Protein AF-X0XR17-F1 (afdb_monomer)

pLDDT: mean 84.31, std 9.81, range [49.19, 96.44]

Organism: NCBI:txid412755

Secondary structure (DSSP, 8-state):
-HHHHHHHHHHHHHHHHHHHHHHHHHHHHHHHHHHHHHHHHHHHHHHHHHHHHHHHHHHHHHHHHHHHHHHHHHHHHHHHHHHHHHHHHHHHHHHHHHHHHTPPSS-HHHHHHHHHHHHHHHHHS---HHHHHHHHHHHHHHHHHHHHHHHHHHHHHHHHHHHHHHHHHHHHHHHHHH-

Mean predicted aligned error: 13.2 Å

Nearest PDB structures (foldseek):
  5wkq-assembly1_A  TM=6.849E-01  e=4.025E-01  Shigella flexneri
  5nnv-assembly4_D  TM=6.882E-01  e=2.075E+00  Bacillus subtilis subsp. subtilis str. 168
  5xg2-assembly1_A  TM=6.594E-01  e=2.490E+00  Pyrococcus yayanosii CH1
  5nnv-assembly2_B  TM=4.937E-01  e=3.809E+00  Bacillus subtilis subsp. subtilis str. 168

Foldseek 3Di:
DVVVVVVVVVVVVVVVVVVVVVVVVVVVVVVVVVVVVVVVVVVVVVVVVVVVVVVVVVVVVVVVVVVVVVLVVVVVVLVVVLVVLVVVLVVLVVVLVVLVVVADDDDLVVLVVLLVVLVVCLVPDDDPPVVNVVSVVVNVVSVVNNVSVVVSVVSVVVSVVSVVVSVVSVVVVVVSVVD

Sequence (179 aa):
MNKIADSTKNKIEALNQELTPTKEERNKRNLEAKKWAEKRNTLNEKVRNLRKDTDTIKEKRDTINKQVQELKNLRDQVNTKGKEKRTKISELQEKIRVLNEKRPDGNLRQVAREIEDIDWKIQTNSLPVKEEDDLVNQIRQLETQLVVQKRIKKVKNKLFEMRTEQRGFGTEAQTIHKK

Solvent-accessible surface area (backbone atoms only — not comparable to full-atom values): 9775 Å² total; per-residue (Å²): 122,65,71,62,56,52,53,53,50,52,52,52,50,52,51,50,62,60,46,47,59,57,51,51,51,51,50,52,52,50,53,52,51,51,55,52,49,52,53,49,50,55,51,52,50,52,52,52,51,53,49,52,54,50,51,55,50,48,52,53,49,52,53,49,52,49,53,52,50,53,53,48,52,52,50,51,54,51,49,50,54,50,47,55,52,49,51,54,50,50,54,50,50,49,53,48,49,61,51,54,76,70,50,68,89,76,52,75,73,51,53,54,46,53,44,52,54,51,51,48,48,60,75,74,43,96,67,58,72,69,59,50,52,53,52,52,52,50,41,54,52,49,49,55,46,48,53,55,53,51,50,51,50,53,54,51,50,55,50,48,55,53,49,54,52,51,51,51,52,53,54,52,54,54,52,63,73,72,105

Structure (mmCIF, N/CA/C/O backbone):
data_AF-X0XR17-F1
#
_entry.id   AF-X0XR17-F1
#
loop_
_atom_site.group_PDB
_atom_site.id
_atom_site.type_symbol
_atom_site.label_atom_id
_atom_site.label_alt_id
_atom_site.label_comp_id
_atom_site.label_asym_id
_atom_site.label_entity_id
_atom_site.label_seq_id
_atom_site.pdbx_PDB_ins_code
_atom_site.Cartn_x
_atom_site.Cartn_y
_atom_site.Cartn_z
_atom_site.occupancy
_atom_site.B_iso_or_equiv
_atom_site.auth_seq_id
_atom_site.auth_comp_id
_atom_site.auth_asym_id
_atom_site.auth_atom_id
_atom_site.pdbx_PDB_model_num
ATOM 1 N N . MET A 1 1 ? 55.060 -9.248 -94.950 1.00 49.19 1 MET A N 1
ATOM 2 C CA . MET A 1 1 ? 54.342 -9.745 -93.754 1.00 49.19 1 MET A CA 1
ATOM 3 C C . MET A 1 1 ? 54.573 -8.898 -92.490 1.00 49.19 1 MET A C 1
ATOM 5 O O . MET A 1 1 ? 53.681 -8.887 -91.657 1.00 49.19 1 MET A O 1
ATOM 9 N N . ASN A 1 2 ? 55.652 -8.103 -92.369 1.00 54.66 2 ASN A N 1
ATOM 10 C CA . ASN A 1 2 ? 55.909 -7.272 -91.169 1.00 54.66 2 ASN A CA 1
ATOM 11 C C . ASN A 1 2 ? 54.947 -6.080 -90.945 1.00 54.66 2 ASN A C 1
ATOM 13 O O . ASN A 1 2 ? 54.534 -5.850 -89.818 1.00 54.66 2 ASN A O 1
ATOM 17 N N . LYS A 1 3 ? 54.487 -5.377 -91.993 1.00 55.91 3 LYS A N 1
ATOM 18 C CA . LYS A 1 3 ? 53.614 -4.186 -91.836 1.00 55.91 3 LYS A CA 1
ATOM 19 C C . LYS A 1 3 ? 52.250 -4.454 -91.174 1.00 55.91 3 LYS A C 1
ATOM 21 O O . LYS A 1 3 ? 51.711 -3.573 -90.513 1.00 55.91 3 LYS A O 1
ATOM 26 N N . ILE A 1 4 ? 51.679 -5.645 -91.368 1.00 58.31 4 ILE A N 1
ATOM 27 C CA . ILE A 1 4 ? 50.372 -6.011 -90.791 1.00 58.31 4 ILE A CA 1
ATOM 28 C C . ILE A 1 4 ? 50.535 -6.351 -89.304 1.00 58.31 4 ILE A C 1
ATOM 30 O O . ILE A 1 4 ? 49.729 -5.910 -88.490 1.00 58.31 4 ILE A O 1
ATOM 34 N N . ALA A 1 5 ? 51.619 -7.051 -88.950 1.00 59.84 5 ALA A N 1
ATOM 35 C CA . ALA A 1 5 ? 51.971 -7.346 -87.564 1.00 59.84 5 ALA A CA 1
ATOM 36 C C . ALA A 1 5 ? 52.241 -6.059 -86.763 1.00 59.84 5 ALA A C 1
ATOM 38 O O . ALA A 1 5 ? 51.711 -5.910 -85.661 1.00 59.84 5 ALA A O 1
ATOM 39 N N . ASP A 1 6 ? 52.959 -5.093 -87.348 1.00 60.94 6 ASP A N 1
ATOM 40 C CA . ASP A 1 6 ? 53.226 -3.787 -86.729 1.00 60.94 6 ASP A CA 1
ATOM 41 C C . ASP A 1 6 ? 51.941 -2.957 -86.543 1.00 60.94 6 ASP A C 1
ATOM 43 O O . ASP A 1 6 ? 51.725 -2.366 -85.487 1.00 60.94 6 ASP A O 1
ATOM 47 N N . SER A 1 7 ? 51.019 -2.980 -87.515 1.00 68.56 7 SER A N 1
ATOM 48 C CA . SER A 1 7 ? 49.711 -2.311 -87.410 1.00 68.56 7 SER A CA 1
ATOM 49 C C . SER A 1 7 ? 48.841 -2.875 -86.279 1.00 68.56 7 SER A C 1
ATOM 51 O O . SER A 1 7 ? 48.232 -2.111 -85.524 1.00 68.56 7 SER A O 1
ATOM 53 N N . THR A 1 8 ? 48.805 -4.201 -86.114 1.00 71.44 8 THR A N 1
ATOM 54 C CA . THR A 1 8 ? 48.084 -4.838 -85.001 1.00 71.44 8 THR A CA 1
ATOM 55 C C . THR A 1 8 ? 48.733 -4.557 -83.648 1.00 71.44 8 THR A C 1
ATOM 57 O O . THR A 1 8 ? 48.019 -4.336 -82.671 1.00 71.44 8 THR A O 1
ATOM 60 N N . LYS A 1 9 ? 50.070 -4.495 -83.587 1.00 74.00 9 LYS A N 1
ATOM 61 C CA . LYS A 1 9 ? 50.822 -4.181 -82.364 1.00 74.00 9 LYS A CA 1
ATOM 62 C C . LYS A 1 9 ? 50.538 -2.758 -81.883 1.00 74.00 9 LYS A C 1
ATOM 64 O O . LYS A 1 9 ? 50.205 -2.568 -80.718 1.00 74.00 9 LYS A O 1
ATOM 69 N N . ASN A 1 10 ? 50.535 -1.797 -82.805 1.00 75.88 10 ASN A N 1
ATOM 70 C CA . ASN A 1 10 ? 50.227 -0.396 -82.511 1.00 75.88 10 ASN A CA 1
ATOM 71 C C . ASN A 1 10 ? 48.778 -0.212 -82.031 1.00 75.88 10 ASN A C 1
ATOM 73 O O . ASN A 1 10 ? 48.509 0.601 -81.150 1.00 75.88 10 ASN A O 1
ATOM 77 N N . LYS A 1 11 ? 47.830 -0.996 -82.564 1.00 77.19 11 LYS A N 1
ATOM 78 C CA . LYS A 1 11 ? 46.429 -0.969 -82.115 1.00 77.19 11 LYS A CA 1
ATOM 79 C C . LYS A 1 11 ? 46.255 -1.566 -80.715 1.00 77.19 11 LYS A C 1
ATOM 81 O O . LYS A 1 11 ? 45.449 -1.066 -79.938 1.00 77.19 11 LYS A O 1
ATOM 86 N N . ILE A 1 12 ? 47.025 -2.601 -80.378 1.00 76.69 12 ILE A N 1
ATOM 87 C CA . ILE A 1 12 ? 47.072 -3.181 -79.027 1.00 76.69 12 ILE A CA 1
ATOM 88 C C . ILE A 1 12 ? 47.699 -2.193 -78.036 1.00 76.69 12 ILE A C 1
ATOM 90 O O . ILE A 1 12 ? 47.199 -2.057 -76.923 1.00 76.69 12 ILE A O 1
ATOM 94 N N . GLU A 1 13 ? 48.758 -1.480 -78.421 1.00 78.31 13 GLU A N 1
ATOM 95 C CA . GLU A 1 13 ? 49.353 -0.430 -77.585 1.00 78.31 13 GLU A CA 1
ATOM 96 C C . GLU A 1 13 ? 48.393 0.736 -77.348 1.00 78.31 13 GLU A C 1
ATOM 98 O O . GLU A 1 13 ? 48.218 1.129 -76.198 1.00 78.31 13 GLU A O 1
ATOM 103 N N . ALA A 1 14 ? 47.704 1.224 -78.384 1.00 77.56 14 ALA A N 1
ATOM 104 C CA . ALA A 1 14 ? 46.694 2.275 -78.243 1.00 77.56 14 ALA A CA 1
ATOM 105 C C . ALA A 1 14 ? 45.535 1.844 -77.325 1.00 77.56 14 ALA A C 1
ATOM 107 O O . ALA A 1 14 ? 45.175 2.563 -76.397 1.00 77.56 14 ALA A O 1
ATOM 108 N N . LEU A 1 15 ? 45.011 0.625 -77.502 1.00 79.44 15 LEU A N 1
ATOM 109 C CA . LEU A 1 15 ? 43.975 0.078 -76.618 1.00 79.44 15 LEU A CA 1
ATOM 110 C C . LEU A 1 15 ? 44.476 -0.106 -75.181 1.00 79.44 15 LEU A C 1
ATOM 112 O O . LEU A 1 15 ? 43.722 0.118 -74.240 1.00 79.44 15 LEU A O 1
ATOM 116 N N . ASN A 1 16 ? 45.741 -0.484 -74.980 1.00 76.19 16 ASN A N 1
ATOM 117 C CA . ASN A 1 16 ? 46.330 -0.570 -73.644 1.00 76.19 16 ASN A CA 1
ATOM 118 C C . ASN A 1 16 ? 46.514 0.812 -73.000 1.00 76.19 16 ASN A C 1
ATOM 120 O O . ASN A 1 16 ? 46.318 0.925 -71.790 1.00 76.19 16 ASN A O 1
ATOM 124 N N . GLN A 1 17 ? 46.842 1.843 -73.784 1.00 77.69 17 GLN A N 1
ATOM 125 C CA . GLN A 1 17 ? 46.911 3.236 -73.329 1.00 77.69 17 GLN A CA 1
ATOM 126 C C . GLN A 1 17 ? 45.532 3.797 -72.961 1.00 77.69 17 GLN A C 1
ATOM 128 O O . GLN A 1 17 ? 45.428 4.574 -72.019 1.00 77.69 17 GLN A O 1
ATOM 133 N N . GLU A 1 18 ? 44.464 3.377 -73.641 1.00 79.94 18 GLU A N 1
ATOM 134 C CA . GLU A 1 18 ? 43.086 3.709 -73.250 1.00 79.94 18 GLU A CA 1
ATOM 135 C C . GLU A 1 18 ? 42.613 2.896 -72.030 1.00 79.94 18 GLU A C 1
ATOM 137 O O . GLU A 1 18 ? 41.815 3.369 -71.222 1.00 79.94 18 GLU A O 1
ATOM 142 N N . LEU A 1 19 ? 43.135 1.682 -71.836 1.00 81.94 19 LEU A N 1
ATOM 143 C CA . LEU A 1 19 ? 42.760 0.793 -70.731 1.00 81.94 19 LEU A CA 1
ATOM 144 C C . LEU A 1 19 ? 43.371 1.210 -69.379 1.00 81.94 19 LEU A C 1
ATOM 146 O O . LEU A 1 19 ? 42.806 0.893 -68.327 1.00 81.94 19 LEU A O 1
ATOM 150 N N . THR A 1 20 ? 44.534 1.869 -69.371 1.00 81.88 20 THR A N 1
ATOM 151 C CA . THR A 1 20 ? 45.203 2.335 -68.143 1.00 81.88 20 THR A CA 1
ATOM 152 C C . THR A 1 20 ? 44.378 3.355 -67.346 1.00 81.88 20 THR A C 1
ATOM 154 O O . THR A 1 20 ? 44.145 3.072 -66.166 1.00 81.88 20 THR A O 1
ATOM 157 N N . PRO A 1 21 ? 43.835 4.455 -67.914 1.00 85.94 21 PRO A N 1
ATOM 158 C CA . PRO A 1 21 ? 43.020 5.401 -67.151 1.00 85.94 21 PRO A CA 1
ATOM 159 C C . PRO A 1 21 ? 41.737 4.748 -66.625 1.00 85.94 21 PRO A C 1
ATOM 161 O O . PRO A 1 21 ? 41.378 4.943 -65.465 1.00 85.94 21 PRO A O 1
ATOM 164 N N . THR A 1 22 ? 41.090 3.875 -67.405 1.00 84.94 22 THR A N 1
ATOM 165 C CA . THR A 1 22 ? 39.898 3.140 -66.948 1.00 84.94 22 THR A CA 1
ATOM 166 C C . THR A 1 22 ? 40.215 2.186 -65.790 1.00 84.94 22 THR A C 1
ATOM 168 O O . THR A 1 22 ? 39.415 2.022 -64.863 1.00 84.94 22 THR A O 1
ATOM 171 N N . LYS A 1 23 ? 41.391 1.541 -65.795 1.00 85.75 23 LYS A N 1
ATOM 172 C CA . LYS A 1 23 ? 41.866 0.720 -64.666 1.00 85.75 23 LYS A CA 1
ATOM 173 C C . LYS A 1 23 ? 42.132 1.572 -63.424 1.00 85.75 23 LYS A C 1
ATOM 175 O O . LYS A 1 23 ? 41.771 1.154 -62.323 1.00 85.75 23 LYS A O 1
ATOM 180 N N . GLU A 1 24 ? 42.724 2.749 -63.582 1.00 88.19 24 GLU A N 1
ATOM 181 C CA . GLU A 1 24 ? 42.982 3.674 -62.476 1.00 88.19 24 GLU A CA 1
ATOM 182 C C . GLU A 1 24 ? 41.692 4.234 -61.872 1.00 88.19 24 GLU A C 1
ATOM 184 O O . GLU A 1 24 ? 41.543 4.239 -60.649 1.00 88.19 24 GLU A O 1
ATOM 189 N N . GLU A 1 25 ? 40.727 4.639 -62.698 1.00 88.75 25 GLU A N 1
ATOM 190 C CA . GLU A 1 25 ? 39.405 5.074 -62.241 1.00 88.75 25 GLU A CA 1
ATOM 191 C C . GLU A 1 25 ? 38.676 3.961 -61.493 1.00 88.75 25 GLU A C 1
ATOM 193 O O . GLU A 1 25 ? 38.183 4.180 -60.385 1.00 88.75 25 GLU A O 1
ATOM 198 N N . ARG A 1 26 ? 38.679 2.736 -62.033 1.00 90.88 26 ARG A N 1
ATOM 199 C CA . ARG A 1 26 ? 38.124 1.562 -61.345 1.00 90.88 26 ARG A CA 1
ATOM 200 C C . ARG A 1 26 ? 38.776 1.356 -59.980 1.00 90.88 26 ARG A C 1
ATOM 202 O O . ARG A 1 26 ? 38.080 1.105 -58.999 1.00 90.88 26 ARG A O 1
ATOM 209 N N . ASN A 1 27 ? 40.099 1.473 -59.895 1.00 91.94 27 ASN A N 1
ATOM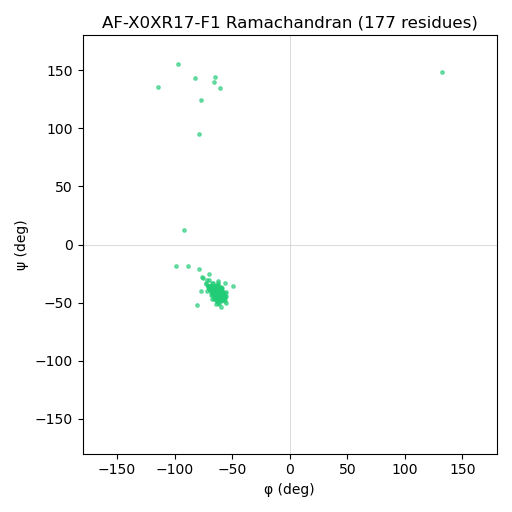 210 C CA . ASN A 1 27 ? 40.821 1.320 -58.635 1.00 91.94 27 ASN A CA 1
ATOM 211 C C . ASN A 1 27 ? 40.463 2.429 -57.635 1.00 91.94 27 ASN A C 1
ATOM 213 O O . ASN A 1 27 ? 40.218 2.125 -56.467 1.00 91.94 27 ASN A O 1
ATOM 217 N N . LYS A 1 28 ? 40.344 3.686 -58.083 1.00 93.00 28 LYS A N 1
ATOM 218 C CA . LYS A 1 28 ? 39.883 4.811 -57.249 1.00 93.00 28 LYS A CA 1
ATOM 219 C C . LYS A 1 28 ? 38.471 4.563 -56.711 1.00 93.00 28 LYS A C 1
ATOM 221 O O . LYS A 1 28 ? 38.262 4.633 -55.501 1.00 93.00 28 LYS A O 1
ATOM 226 N N . ARG A 1 29 ? 37.530 4.168 -57.576 1.00 92.62 29 ARG A N 1
ATOM 227 C CA . ARG A 1 29 ? 36.152 3.825 -57.181 1.00 92.62 29 ARG A CA 1
ATOM 228 C C . ARG A 1 29 ? 36.095 2.633 -56.228 1.00 92.62 29 ARG A C 1
ATOM 230 O O . ARG A 1 29 ? 35.341 2.667 -55.261 1.00 92.62 29 ARG A O 1
ATOM 237 N N . ASN A 1 30 ? 36.930 1.616 -56.431 1.00 93.56 30 ASN A N 1
ATOM 238 C CA . ASN A 1 30 ? 37.033 0.481 -55.512 1.00 93.56 30 ASN A CA 1
ATOM 239 C C . ASN A 1 30 ? 37.556 0.896 -54.130 1.00 93.56 30 ASN A C 1
ATOM 241 O O . ASN A 1 30 ? 37.058 0.405 -53.117 1.00 93.56 30 ASN A O 1
ATOM 245 N N . LEU A 1 31 ? 38.537 1.800 -54.060 1.00 94.31 31 LEU A N 1
ATOM 246 C CA . LEU A 1 31 ? 39.024 2.335 -52.785 1.00 94.31 31 LEU A CA 1
ATOM 247 C C . LEU A 1 31 ? 37.948 3.168 -52.076 1.00 94.31 31 LEU A C 1
ATOM 249 O O . LEU A 1 31 ? 37.771 3.030 -50.866 1.00 94.31 31 LEU A O 1
ATOM 253 N N . GLU A 1 32 ? 37.194 3.989 -52.811 1.00 93.94 32 GLU A N 1
ATOM 254 C CA . GLU A 1 32 ? 36.039 4.718 -52.272 1.00 93.94 32 GLU A CA 1
ATOM 255 C C . GLU A 1 32 ? 34.974 3.754 -51.735 1.00 93.94 32 GLU A C 1
ATOM 257 O O . GLU A 1 32 ? 34.524 3.907 -50.599 1.00 93.94 32 GLU A O 1
ATOM 262 N N . ALA A 1 33 ? 34.622 2.717 -52.500 1.00 94.06 33 ALA A N 1
ATOM 263 C CA . ALA A 1 33 ? 33.657 1.702 -52.091 1.00 94.06 33 ALA A CA 1
ATOM 264 C C . ALA A 1 33 ? 34.091 0.973 -50.810 1.00 94.06 33 ALA A C 1
ATOM 266 O O . ALA A 1 33 ? 33.270 0.775 -49.913 1.00 94.06 33 ALA A O 1
ATOM 267 N N . LYS A 1 34 ? 35.383 0.636 -50.674 1.00 94.62 34 LYS A N 1
ATOM 268 C CA . LYS A 1 34 ? 35.934 0.047 -49.442 1.00 94.62 34 LYS A CA 1
ATOM 269 C C . LYS A 1 34 ? 35.797 0.991 -48.246 1.00 94.62 34 LYS A C 1
ATOM 271 O O . LYS A 1 34 ? 35.262 0.580 -47.219 1.00 94.62 34 LYS A O 1
ATOM 276 N N . LYS A 1 35 ? 36.165 2.270 -48.396 1.00 95.44 35 LYS A N 1
ATOM 277 C CA . LYS A 1 35 ? 36.008 3.284 -47.332 1.00 95.44 35 LYS A CA 1
ATOM 278 C C . LYS A 1 35 ? 34.549 3.433 -46.893 1.00 95.44 35 LYS A C 1
ATOM 280 O O . LYS A 1 35 ? 34.262 3.544 -45.702 1.00 95.44 35 LYS A O 1
ATOM 285 N N . TRP A 1 36 ? 33.611 3.432 -47.839 1.00 95.38 36 TRP A N 1
ATOM 286 C CA . TRP A 1 36 ? 32.182 3.492 -47.525 1.00 95.38 36 TRP A CA 1
ATOM 287 C C . TRP A 1 36 ? 31.679 2.215 -46.847 1.00 95.38 36 TRP A C 1
ATOM 289 O O . TRP A 1 36 ? 30.895 2.302 -45.900 1.00 95.38 36 TRP A O 1
ATOM 299 N N . ALA A 1 37 ? 32.161 1.042 -47.262 1.00 95.25 37 ALA A N 1
ATOM 300 C CA . ALA A 1 37 ? 31.832 -0.226 -46.620 1.00 95.25 37 ALA A CA 1
ATOM 301 C C . ALA A 1 37 ? 32.327 -0.281 -45.164 1.00 95.25 37 ALA A C 1
ATOM 303 O O . ALA A 1 37 ? 31.574 -0.700 -44.285 1.00 95.25 37 ALA A O 1
ATOM 304 N N . GLU A 1 38 ? 33.540 0.199 -44.887 1.00 95.69 38 GLU A N 1
ATOM 305 C CA . GLU A 1 38 ? 34.095 0.306 -43.530 1.00 95.69 38 GLU A CA 1
ATOM 306 C C . GLU A 1 38 ? 33.280 1.270 -42.655 1.00 95.69 38 GLU A C 1
ATOM 308 O O . GLU A 1 38 ? 32.862 0.913 -41.550 1.00 95.69 38 GLU A O 1
ATOM 313 N N . LYS A 1 39 ? 32.955 2.467 -43.165 1.00 96.06 39 LYS A N 1
ATOM 314 C CA . LYS A 1 39 ? 32.073 3.423 -42.466 1.00 96.06 39 LYS A CA 1
ATOM 315 C C . LYS A 1 39 ? 30.698 2.824 -42.166 1.00 96.06 39 LYS A C 1
ATOM 317 O O . LYS A 1 39 ? 30.189 2.965 -41.058 1.00 96.06 39 LYS A O 1
ATOM 322 N N . ARG A 1 40 ? 30.100 2.113 -43.123 1.00 96.00 40 ARG A N 1
ATOM 323 C CA . ARG A 1 40 ? 28.823 1.417 -42.917 1.00 96.00 40 ARG A CA 1
ATOM 324 C C . ARG A 1 40 ? 28.949 0.343 -41.838 1.00 96.00 40 ARG A C 1
ATOM 326 O O . ARG A 1 40 ? 28.075 0.242 -40.985 1.00 96.00 40 ARG A O 1
ATOM 333 N N . ASN A 1 41 ? 30.011 -0.459 -41.866 1.00 96.44 41 ASN A N 1
ATOM 334 C CA . ASN A 1 41 ? 30.210 -1.534 -40.896 1.00 96.44 41 ASN A CA 1
ATOM 335 C C . ASN A 1 41 ? 30.373 -0.980 -39.473 1.00 96.44 41 ASN A C 1
ATOM 337 O O . ASN A 1 41 ? 29.683 -1.444 -38.570 1.00 96.44 41 ASN A O 1
ATOM 341 N N . THR A 1 42 ? 31.186 0.065 -39.295 1.00 96.25 42 THR A N 1
ATOM 342 C CA . THR A 1 42 ? 31.364 0.725 -37.988 1.00 96.25 42 THR A CA 1
ATOM 343 C C . THR A 1 42 ? 30.071 1.363 -37.474 1.00 96.25 42 THR A C 1
ATOM 345 O O . THR A 1 42 ? 29.754 1.250 -36.290 1.00 96.25 42 THR A O 1
ATOM 348 N N . LEU A 1 43 ? 29.274 1.994 -38.344 1.00 96.19 43 LEU A N 1
ATOM 349 C CA . LEU A 1 43 ? 27.957 2.520 -37.968 1.00 96.19 43 LEU A CA 1
ATOM 350 C C . LEU A 1 43 ? 26.983 1.400 -37.590 1.00 96.19 43 LEU A C 1
ATOM 352 O O . LEU A 1 43 ? 26.311 1.498 -36.567 1.00 96.19 43 LEU A O 1
ATOM 356 N N . ASN A 1 44 ? 26.936 0.317 -38.366 1.00 96.44 44 ASN A N 1
ATOM 357 C CA . ASN A 1 44 ? 26.083 -0.833 -38.072 1.00 96.44 44 ASN A CA 1
ATOM 358 C C . ASN A 1 44 ? 26.443 -1.485 -36.735 1.00 96.44 44 ASN A C 1
ATOM 360 O O . ASN A 1 44 ? 25.552 -1.901 -35.997 1.00 96.44 44 ASN A O 1
ATOM 364 N N . GLU A 1 45 ? 27.729 -1.562 -36.405 1.00 96.44 45 GLU A N 1
ATOM 365 C CA . GLU A 1 45 ? 28.191 -2.070 -35.118 1.00 96.44 45 GLU A CA 1
ATOM 366 C C . GLU A 1 45 ? 27.754 -1.164 -33.960 1.00 96.44 45 GLU A C 1
ATOM 368 O O . GLU A 1 45 ? 27.157 -1.649 -32.997 1.00 96.44 45 GLU A O 1
ATOM 373 N N . LYS A 1 46 ? 27.919 0.159 -34.095 1.00 96.38 46 LYS A N 1
ATOM 374 C CA . LYS A 1 46 ? 27.409 1.132 -33.113 1.00 96.38 46 LYS A CA 1
ATOM 375 C C . LYS A 1 46 ? 25.899 1.002 -32.912 1.00 96.38 46 LYS A C 1
ATOM 377 O O . LYS A 1 46 ? 25.437 0.952 -31.776 1.00 96.38 46 LYS A O 1
ATOM 382 N N . VAL A 1 47 ? 25.127 0.886 -33.994 1.00 96.31 47 VAL A N 1
ATOM 383 C CA . VAL A 1 47 ? 23.667 0.694 -33.932 1.00 96.31 47 VAL A CA 1
ATOM 384 C C . VAL A 1 47 ? 23.305 -0.616 -33.234 1.00 96.31 47 VAL A C 1
ATOM 386 O O . VAL A 1 47 ? 22.369 -0.640 -32.438 1.00 96.31 47 VAL A O 1
ATOM 389 N N . ARG A 1 48 ? 24.033 -1.708 -33.494 1.00 96.19 48 ARG A N 1
ATOM 390 C CA . ARG A 1 48 ? 23.806 -2.988 -32.805 1.00 96.19 48 ARG A CA 1
ATOM 391 C C . ARG A 1 48 ? 24.057 -2.876 -31.305 1.00 96.19 48 ARG A C 1
ATOM 393 O O . ARG A 1 48 ? 23.248 -3.392 -30.541 1.00 96.19 48 ARG A O 1
ATOM 400 N N . ASN A 1 49 ? 25.126 -2.200 -30.894 1.00 95.88 49 ASN A N 1
ATOM 401 C CA . ASN A 1 49 ? 25.433 -2.011 -29.476 1.00 95.88 49 ASN A CA 1
ATOM 402 C C . ASN A 1 49 ? 24.371 -1.137 -28.794 1.00 95.88 49 ASN A C 1
ATOM 404 O O . ASN A 1 49 ? 23.794 -1.564 -27.802 1.00 95.88 49 ASN A O 1
ATOM 408 N N . LEU A 1 50 ? 23.987 -0.010 -29.404 1.00 96.25 50 LEU A N 1
ATOM 409 C CA . LEU A 1 50 ? 22.912 0.846 -28.882 1.00 96.25 50 LEU A CA 1
ATOM 410 C C . LEU A 1 50 ? 21.567 0.115 -28.769 1.00 96.25 50 LEU A C 1
ATOM 412 O O . LEU A 1 50 ? 20.809 0.356 -27.829 1.00 96.25 50 LEU A O 1
ATOM 416 N N . ARG A 1 51 ? 21.253 -0.783 -29.712 1.00 95.94 51 ARG A N 1
ATOM 417 C CA . ARG A 1 51 ? 20.054 -1.631 -29.626 1.00 95.94 51 ARG A CA 1
ATOM 418 C C . ARG A 1 51 ? 20.125 -2.579 -28.435 1.00 95.94 51 ARG A C 1
ATOM 420 O O . ARG A 1 51 ? 19.177 -2.607 -27.663 1.00 95.94 51 ARG A O 1
ATOM 427 N N . LYS A 1 52 ? 21.251 -3.276 -28.245 1.00 96.19 52 LYS A N 1
ATOM 428 C CA . LYS A 1 52 ? 21.458 -4.139 -27.072 1.00 96.19 52 LYS A CA 1
ATOM 429 C C . LYS A 1 52 ? 21.301 -3.355 -25.771 1.00 96.19 52 LYS A C 1
ATOM 431 O O . LYS A 1 52 ? 20.557 -3.784 -24.898 1.00 96.19 52 LYS A O 1
ATOM 436 N N . ASP A 1 53 ? 21.918 -2.180 -25.670 1.00 95.06 53 ASP A N 1
ATOM 437 C CA . ASP A 1 53 ? 21.799 -1.326 -24.485 1.00 95.06 53 ASP A CA 1
ATOM 438 C C . ASP A 1 53 ? 20.340 -0.918 -24.246 1.00 95.06 53 ASP A C 1
ATOM 440 O O . ASP A 1 53 ? 19.827 -1.040 -23.134 1.00 95.06 53 ASP A O 1
ATOM 444 N N . THR A 1 54 ? 19.630 -0.521 -25.306 1.00 94.69 54 THR A N 1
ATOM 445 C CA . THR A 1 54 ? 18.202 -0.183 -25.238 1.00 94.69 54 THR A CA 1
ATOM 446 C C . THR A 1 54 ? 17.365 -1.360 -24.743 1.00 94.69 54 THR A C 1
ATOM 448 O O . THR A 1 54 ? 16.486 -1.169 -23.904 1.00 94.69 54 THR A O 1
ATOM 451 N N . ASP A 1 55 ? 17.629 -2.567 -25.237 1.00 95.12 55 ASP A N 1
ATOM 452 C CA . ASP A 1 55 ? 16.888 -3.763 -24.845 1.00 95.12 55 ASP A CA 1
ATOM 453 C C . ASP A 1 55 ? 17.169 -4.129 -23.379 1.00 95.12 55 ASP A C 1
ATOM 455 O O . ASP A 1 55 ? 16.225 -4.344 -22.622 1.00 95.12 55 ASP A O 1
ATOM 459 N N . THR A 1 56 ? 18.421 -4.038 -22.913 1.00 95.69 56 THR A N 1
ATOM 460 C CA . THR A 1 56 ? 18.735 -4.249 -21.484 1.00 95.69 56 THR A CA 1
ATOM 461 C C . THR A 1 56 ? 18.079 -3.210 -20.567 1.00 95.69 56 THR A C 1
ATOM 463 O O . THR A 1 56 ? 17.639 -3.535 -19.463 1.00 95.69 56 THR A O 1
ATOM 466 N N . ILE A 1 57 ? 17.984 -1.946 -20.999 1.00 95.94 57 ILE A N 1
ATOM 467 C CA . ILE A 1 57 ? 17.297 -0.892 -20.239 1.00 95.94 57 ILE A CA 1
ATOM 468 C C . ILE A 1 57 ? 15.790 -1.155 -20.212 1.00 95.94 57 ILE A C 1
ATOM 470 O O . ILE A 1 57 ? 15.165 -0.982 -19.164 1.00 95.94 57 ILE A O 1
ATOM 474 N N . LYS A 1 58 ? 15.201 -1.596 -21.330 1.00 96.12 58 LYS A N 1
ATOM 475 C CA . LYS A 1 58 ? 13.787 -1.988 -21.387 1.00 96.12 58 LYS A CA 1
ATOM 476 C C . LYS A 1 58 ? 13.492 -3.146 -20.444 1.00 96.12 58 LYS A C 1
ATOM 478 O O . LYS A 1 58 ? 12.552 -3.041 -19.668 1.00 96.12 58 LYS A O 1
ATOM 483 N N . GLU A 1 59 ? 14.321 -4.186 -20.436 1.00 96.12 59 GLU A N 1
ATOM 484 C CA . GLU A 1 59 ? 14.163 -5.315 -19.516 1.00 96.12 59 GLU A CA 1
ATOM 485 C C . GLU A 1 59 ? 14.199 -4.856 -18.054 1.00 96.12 59 GLU A C 1
ATOM 487 O O . GLU A 1 59 ? 13.294 -5.180 -17.286 1.00 96.12 59 GLU A O 1
ATOM 492 N N . LYS A 1 60 ? 15.181 -4.026 -17.673 1.00 95.81 60 LYS A N 1
ATOM 493 C CA . LYS A 1 60 ? 15.258 -3.440 -16.320 1.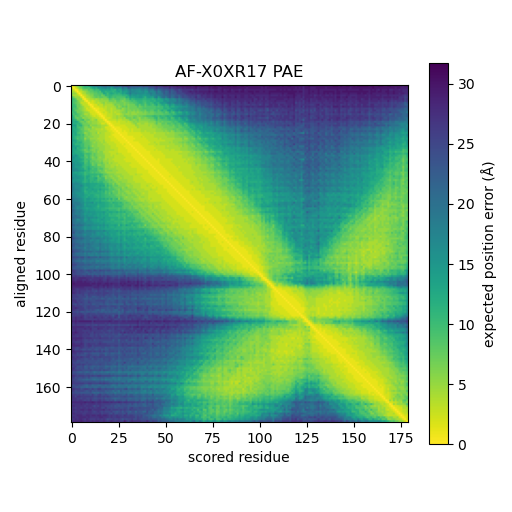00 95.81 60 LYS A CA 1
ATOM 494 C C . LYS A 1 60 ? 14.039 -2.582 -15.984 1.00 95.81 60 LYS A C 1
ATOM 496 O O . LYS A 1 60 ? 13.537 -2.619 -14.865 1.00 95.81 60 LYS A O 1
ATOM 501 N N . ARG A 1 61 ? 13.548 -1.791 -16.938 1.00 95.50 61 ARG A N 1
ATOM 502 C CA . ARG A 1 61 ? 12.334 -0.987 -16.756 1.00 95.50 61 ARG A CA 1
ATOM 503 C C . ARG A 1 61 ? 11.123 -1.889 -16.527 1.00 95.50 61 ARG A C 1
ATOM 505 O O . ARG A 1 61 ? 10.314 -1.606 -15.648 1.00 95.50 61 ARG A O 1
ATOM 512 N N . ASP A 1 62 ? 10.992 -2.959 -17.298 1.00 95.62 62 ASP A N 1
ATOM 513 C CA . ASP A 1 62 ? 9.851 -3.864 -17.219 1.00 95.62 62 ASP A CA 1
ATOM 514 C C . ASP A 1 62 ? 9.860 -4.678 -15.921 1.00 95.62 62 ASP A C 1
ATOM 516 O O . ASP A 1 62 ? 8.800 -4.877 -15.325 1.00 95.62 62 ASP A O 1
ATOM 520 N N . THR A 1 63 ? 11.032 -5.082 -15.419 1.00 95.56 63 THR A N 1
ATOM 521 C CA . THR A 1 63 ? 11.137 -5.712 -14.094 1.00 95.56 63 THR A CA 1
ATOM 522 C C . THR A 1 63 ? 10.751 -4.746 -12.976 1.00 95.56 63 THR A C 1
ATOM 524 O O . THR A 1 63 ? 9.934 -5.106 -12.128 1.00 95.56 63 THR A O 1
ATOM 527 N N . ILE A 1 64 ? 11.239 -3.502 -13.010 1.00 94.94 64 ILE A N 1
ATOM 528 C CA . ILE A 1 64 ? 10.866 -2.470 -12.030 1.00 94.94 64 ILE A CA 1
ATOM 529 C C . ILE A 1 64 ? 9.365 -2.166 -12.105 1.00 94.94 64 ILE A C 1
ATOM 531 O O . ILE A 1 64 ? 8.699 -2.083 -11.076 1.00 94.94 64 ILE A O 1
ATOM 535 N N . ASN A 1 65 ? 8.790 -2.050 -13.304 1.00 95.00 65 ASN A N 1
ATOM 536 C CA . ASN A 1 65 ? 7.355 -1.815 -13.469 1.00 95.00 65 ASN A CA 1
ATOM 537 C C . ASN A 1 65 ? 6.514 -2.950 -12.872 1.00 95.00 65 ASN A C 1
ATOM 539 O O . ASN A 1 65 ? 5.494 -2.673 -12.241 1.00 95.00 65 ASN A O 1
ATOM 543 N N . LYS A 1 66 ? 6.942 -4.210 -13.031 1.00 94.88 66 LYS A N 1
ATOM 544 C CA . LYS A 1 66 ? 6.283 -5.361 -12.395 1.00 94.88 66 LYS A CA 1
ATOM 545 C C . LYS A 1 66 ? 6.348 -5.268 -10.871 1.00 94.88 66 LYS A C 1
ATOM 547 O O . LYS A 1 66 ? 5.306 -5.358 -10.229 1.00 94.88 66 LYS A O 1
ATOM 552 N N . GLN A 1 67 ? 7.521 -4.980 -10.305 1.00 92.88 67 GLN A N 1
ATOM 553 C CA . GLN A 1 67 ? 7.683 -4.788 -8.857 1.00 92.88 67 GLN A CA 1
ATOM 554 C C . GLN A 1 67 ? 6.801 -3.649 -8.328 1.00 92.88 67 GLN A C 1
ATOM 556 O O . GLN A 1 67 ? 6.103 -3.799 -7.328 1.00 92.88 67 GLN A O 1
ATOM 561 N N 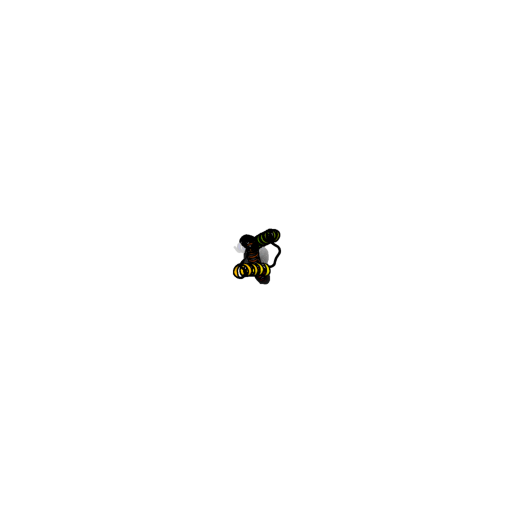. VAL A 1 68 ? 6.762 -2.514 -9.032 1.00 90.94 68 VAL A N 1
ATOM 562 C CA . VAL A 1 68 ? 5.889 -1.384 -8.683 1.00 90.94 68 VAL A CA 1
ATOM 563 C C . VAL A 1 68 ? 4.415 -1.787 -8.747 1.00 90.94 68 VAL A C 1
ATOM 565 O O . VAL A 1 68 ? 3.633 -1.366 -7.895 1.00 90.94 68 VAL A O 1
ATOM 568 N N . GLN A 1 69 ? 4.013 -2.594 -9.730 1.00 92.94 69 GLN A N 1
ATOM 569 C CA . GLN A 1 69 ? 2.637 -3.072 -9.839 1.00 92.94 69 GLN A CA 1
ATOM 570 C C . GLN A 1 69 ? 2.262 -4.014 -8.688 1.00 92.94 69 GLN A C 1
ATOM 572 O O . GLN A 1 69 ? 1.180 -3.876 -8.117 1.00 92.94 69 GLN A O 1
ATOM 577 N N . GLU A 1 70 ? 3.152 -4.926 -8.301 1.00 90.44 70 GLU A N 1
ATOM 578 C CA . GLU A 1 70 ? 2.963 -5.811 -7.147 1.00 90.44 70 GLU A CA 1
ATOM 579 C C . GLU A 1 70 ? 2.835 -5.015 -5.842 1.00 90.44 70 GLU A C 1
ATOM 581 O O . GLU A 1 70 ? 1.890 -5.222 -5.076 1.00 90.44 70 GLU A O 1
ATOM 586 N N . LEU A 1 71 ? 3.716 -4.033 -5.627 1.00 86.88 71 LEU A N 1
ATOM 587 C CA . LEU A 1 71 ? 3.659 -3.140 -4.467 1.00 86.88 71 LEU A CA 1
ATOM 588 C C . LEU A 1 71 ? 2.370 -2.310 -4.438 1.00 86.88 71 LEU A C 1
ATOM 590 O O . LEU A 1 71 ? 1.770 -2.143 -3.374 1.00 86.88 71 LEU A O 1
ATOM 594 N N . LYS A 1 72 ? 1.901 -1.817 -5.593 1.00 86.88 72 LYS A N 1
ATOM 595 C CA . LYS A 1 72 ? 0.608 -1.122 -5.704 1.00 86.88 72 LYS A CA 1
ATOM 596 C C . LYS A 1 72 ? -0.551 -2.038 -5.326 1.00 86.88 72 LYS A C 1
ATOM 598 O O . LYS A 1 72 ? -1.382 -1.636 -4.518 1.00 86.88 72 LYS A O 1
ATOM 603 N N . ASN A 1 73 ? -0.573 -3.266 -5.842 1.00 88.88 73 ASN A N 1
ATOM 604 C CA . ASN A 1 73 ? -1.614 -4.240 -5.519 1.00 88.88 73 ASN A CA 1
ATOM 605 C C . ASN A 1 73 ? -1.630 -4.555 -4.014 1.00 88.88 73 ASN A C 1
ATOM 607 O O . ASN A 1 73 ? -2.694 -4.541 -3.394 1.00 88.88 73 ASN A O 1
ATOM 611 N N . LEU A 1 74 ? -0.460 -4.777 -3.403 1.00 85.62 74 LEU A N 1
ATOM 612 C CA . LEU A 1 74 ? -0.342 -5.020 -1.963 1.00 85.62 74 LEU A CA 1
ATOM 613 C C . LEU A 1 74 ? -0.839 -3.817 -1.150 1.00 85.62 74 LEU A C 1
ATOM 615 O O . LEU A 1 74 ? -1.632 -3.971 -0.220 1.00 85.62 74 LEU A O 1
ATOM 619 N N . ARG A 1 75 ? -0.422 -2.605 -1.528 1.00 83.44 75 ARG A N 1
ATOM 620 C CA . ARG A 1 75 ? -0.877 -1.360 -0.900 1.00 83.44 75 ARG A CA 1
ATOM 621 C C . ARG A 1 75 ? -2.393 -1.208 -0.995 1.00 83.44 75 ARG A C 1
ATOM 623 O O . ARG A 1 75 ? -3.029 -0.826 -0.015 1.00 83.44 75 ARG A O 1
ATOM 630 N N . ASP A 1 76 ? -2.985 -1.506 -2.144 1.00 84.75 76 ASP A N 1
ATOM 631 C CA . ASP A 1 76 ? -4.424 -1.365 -2.359 1.00 84.75 76 ASP A CA 1
ATOM 632 C C . ASP A 1 76 ? -5.216 -2.414 -1.547 1.00 84.75 76 ASP A C 1
ATOM 634 O O . ASP A 1 76 ? -6.241 -2.082 -0.943 1.00 84.75 76 ASP A O 1
ATOM 638 N N . GLN A 1 77 ? -4.696 -3.638 -1.399 1.00 86.38 77 GLN A N 1
ATOM 639 C CA . GLN A 1 77 ? -5.242 -4.650 -0.480 1.00 86.38 77 GLN A CA 1
ATOM 640 C C . GLN A 1 77 ? -5.151 -4.226 0.996 1.00 86.38 77 GLN A C 1
ATOM 642 O O . GLN A 1 77 ? -6.092 -4.415 1.768 1.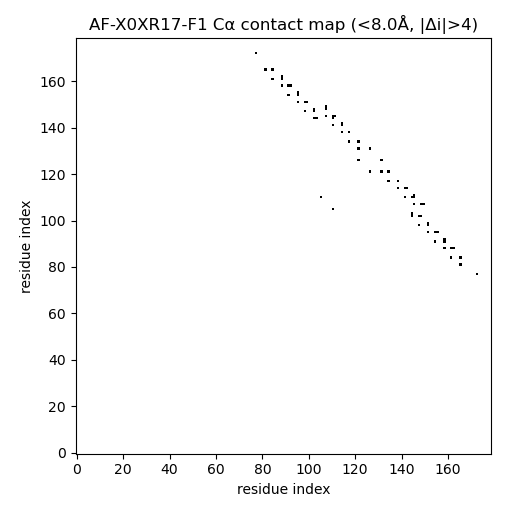00 86.38 77 GLN A O 1
ATOM 647 N N . VAL A 1 78 ? -4.034 -3.630 1.418 1.00 82.69 78 VAL A N 1
ATOM 648 C CA . VAL A 1 78 ? -3.887 -3.110 2.788 1.00 82.69 78 VAL A CA 1
ATOM 649 C C . VAL A 1 78 ? -4.835 -1.931 3.019 1.00 82.69 78 VAL A C 1
ATOM 651 O O . VAL A 1 78 ? -5.502 -1.859 4.052 1.00 82.69 78 VAL A O 1
ATOM 654 N N . ASN A 1 79 ? -4.966 -1.034 2.042 1.00 81.44 79 ASN A N 1
ATOM 655 C CA . ASN A 1 79 ? -5.856 0.121 2.121 1.00 81.44 79 ASN A CA 1
ATOM 656 C C . ASN A 1 79 ? -7.334 -0.274 2.201 1.00 81.44 79 ASN A C 1
ATOM 658 O O . ASN A 1 79 ? -8.079 0.340 2.967 1.00 81.44 79 ASN A O 1
ATOM 662 N N . THR A 1 80 ? -7.769 -1.278 1.436 1.00 86.19 80 THR A N 1
ATOM 663 C CA . THR A 1 80 ? -9.145 -1.805 1.487 1.00 86.19 80 THR A CA 1
ATOM 664 C C . THR A 1 80 ? -9.443 -2.433 2.847 1.00 86.19 80 THR A C 1
ATOM 666 O O . THR A 1 80 ? -10.367 -1.978 3.523 1.00 86.19 80 THR A O 1
ATOM 669 N N . LYS A 1 81 ? -8.584 -3.335 3.340 1.00 85.06 81 LYS A N 1
ATOM 670 C CA . LYS A 1 81 ? -8.691 -3.893 4.705 1.00 85.06 81 LYS A CA 1
ATOM 671 C C . LYS A 1 81 ? -8.695 -2.800 5.782 1.00 85.06 81 LYS A C 1
ATOM 673 O O . LYS A 1 81 ? -9.478 -2.842 6.732 1.00 85.06 81 LYS A O 1
ATOM 678 N N . GLY A 1 82 ? -7.851 -1.779 5.631 1.00 82.12 82 GLY A N 1
ATOM 679 C CA . GLY A 1 82 ? -7.794 -0.633 6.539 1.00 82.12 82 GLY A CA 1
ATOM 680 C C . GLY A 1 82 ? -9.051 0.244 6.498 1.00 82.12 82 GLY A C 1
ATOM 681 O O . GLY A 1 82 ? -9.442 0.812 7.520 1.00 82.12 82 GLY A O 1
ATOM 682 N N . LYS A 1 83 ? -9.712 0.374 5.341 1.00 84.81 83 LYS A N 1
ATOM 683 C CA . LYS A 1 83 ? -11.020 1.038 5.221 1.00 84.81 83 LYS A CA 1
ATOM 684 C C . LYS A 1 83 ? -12.110 0.231 5.930 1.00 84.81 83 LYS A C 1
ATOM 686 O O . LYS A 1 83 ? -12.814 0.810 6.748 1.00 84.81 83 LYS A O 1
ATOM 691 N N . GLU A 1 84 ? -12.182 -1.081 5.718 1.00 87.69 84 GLU A N 1
ATOM 692 C CA . GLU A 1 84 ? -13.155 -1.959 6.392 1.00 87.69 84 GLU A CA 1
ATOM 693 C C . GLU A 1 84 ? -13.005 -1.965 7.920 1.00 87.69 84 GLU A C 1
ATOM 695 O O . GLU A 1 84 ? -13.988 -1.947 8.659 1.00 87.69 84 GLU A O 1
ATOM 700 N N . LYS A 1 85 ? -11.769 -1.972 8.438 1.00 84.75 85 LYS A N 1
ATOM 701 C CA . LYS A 1 85 ? -11.551 -1.852 9.888 1.00 84.75 85 LYS A CA 1
ATOM 702 C C . LYS A 1 85 ? -12.008 -0.489 10.414 1.00 84.75 85 LYS A C 1
ATOM 704 O O . LYS A 1 85 ? -12.609 -0.424 11.484 1.00 84.75 85 LYS A O 1
ATOM 709 N N . ARG A 1 86 ? -11.772 0.594 9.662 1.00 83.38 86 ARG A N 1
ATOM 710 C CA . ARG A 1 86 ? -12.234 1.943 10.031 1.00 83.38 86 ARG A CA 1
ATOM 711 C C . ARG A 1 86 ? -13.755 2.059 10.050 1.00 83.38 86 ARG A C 1
ATOM 713 O O . ARG A 1 86 ? -14.277 2.655 10.988 1.00 83.38 86 ARG A O 1
ATOM 720 N N . THR A 1 87 ? -14.463 1.473 9.084 1.00 88.50 87 THR A N 1
ATOM 721 C CA . THR A 1 87 ? -15.936 1.472 9.093 1.00 88.50 87 THR A CA 1
ATOM 722 C C . THR A 1 87 ? -16.473 0.708 10.302 1.00 88.50 87 THR A C 1
ATOM 724 O O . THR A 1 87 ? -17.274 1.263 11.049 1.00 88.50 87 THR A O 1
ATOM 727 N N . LYS A 1 88 ? -15.935 -0.484 10.599 1.00 88.50 88 LYS A N 1
ATOM 728 C CA . LYS A 1 88 ? -16.291 -1.258 11.807 1.00 88.50 88 LYS A CA 1
ATOM 729 C C . LYS A 1 88 ? -16.037 -0.487 13.104 1.00 88.50 88 LYS A C 1
ATOM 731 O O . LYS A 1 88 ? -16.849 -0.532 14.025 1.00 88.50 88 LYS A O 1
ATOM 736 N N . ILE A 1 89 ? -14.921 0.238 13.190 1.00 86.38 89 ILE A N 1
ATOM 737 C CA . ILE A 1 89 ? -14.618 1.106 14.335 1.00 86.38 89 ILE A CA 1
ATOM 738 C C . ILE A 1 89 ? -15.661 2.218 14.459 1.00 86.38 89 ILE A C 1
ATOM 740 O O . ILE A 1 89 ? -16.167 2.433 15.559 1.00 86.38 89 ILE A O 1
ATOM 744 N N . SER A 1 90 ? -16.022 2.876 13.355 1.00 86.94 90 SER A N 1
ATOM 745 C CA . SER A 1 90 ? -17.049 3.924 13.358 1.00 86.94 90 SER A CA 1
ATOM 746 C C . SER A 1 90 ? -18.413 3.385 13.792 1.00 86.94 90 SER A C 1
ATOM 748 O O . SER A 1 90 ? -19.081 3.998 14.619 1.00 86.94 90 SER A O 1
ATOM 750 N N . GLU A 1 91 ? -18.809 2.206 13.309 1.00 90.12 91 GLU A N 1
ATOM 751 C CA . GLU A 1 91 ? -20.051 1.544 13.726 1.00 90.12 91 GLU A CA 1
ATOM 752 C C . GLU A 1 91 ? -20.059 1.233 15.229 1.00 90.12 91 GLU A C 1
ATOM 754 O O . GLU A 1 91 ? -21.080 1.378 15.900 1.00 90.12 91 GLU A O 1
ATOM 759 N N . LEU A 1 92 ? -18.924 0.800 15.786 1.00 86.88 92 LEU A N 1
ATOM 760 C CA . LEU A 1 92 ? -18.801 0.534 17.221 1.00 86.88 92 LEU A CA 1
ATOM 761 C C . LEU A 1 92 ? -18.811 1.813 18.051 1.00 86.88 92 LEU A C 1
ATOM 763 O O . LEU A 1 92 ? -19.371 1.812 19.146 1.00 86.88 92 LEU A O 1
ATOM 767 N N . GLN A 1 93 ? -18.211 2.891 17.547 1.00 85.38 93 GLN A N 1
ATOM 768 C CA . GLN A 1 93 ? -18.294 4.203 18.180 1.00 85.38 93 GLN A CA 1
ATOM 769 C C . GLN A 1 93 ? -19.740 4.692 18.233 1.00 85.38 93 GLN A C 1
ATOM 771 O O . GLN A 1 93 ? -20.175 5.131 19.296 1.00 85.38 93 GLN A O 1
ATOM 776 N N . GLU A 1 94 ? -20.496 4.533 17.147 1.00 88.75 94 GLU A N 1
ATOM 777 C CA . GLU A 1 94 ? -21.909 4.908 17.116 1.00 88.75 94 GLU A CA 1
ATOM 778 C C . GLU A 1 94 ? -22.747 4.033 18.058 1.00 88.75 94 GLU A C 1
ATOM 780 O O . GLU A 1 94 ? -23.528 4.543 18.856 1.00 88.75 94 GLU A O 1
ATOM 785 N N . LYS A 1 95 ? -22.502 2.715 18.093 1.00 84.94 95 LYS A N 1
ATOM 786 C CA . LYS A 1 95 ? -23.131 1.822 19.086 1.00 84.94 95 LYS A CA 1
ATOM 787 C C . LYS A 1 95 ? -22.832 2.257 20.521 1.00 84.94 95 LYS A C 1
ATOM 789 O O . LYS A 1 95 ? -23.720 2.210 21.366 1.00 84.94 95 LYS A O 1
ATOM 794 N N . ILE A 1 96 ? -21.601 2.679 20.819 1.00 83.62 96 ILE A N 1
ATOM 795 C CA . ILE A 1 96 ? -21.241 3.201 22.147 1.00 83.62 96 ILE A CA 1
ATOM 796 C C . ILE A 1 96 ? -21.958 4.519 22.430 1.00 83.62 96 ILE A C 1
ATOM 798 O O . ILE A 1 96 ? -22.389 4.715 23.562 1.00 83.62 96 ILE A O 1
ATOM 802 N N . ARG A 1 97 ? -22.092 5.407 21.440 1.00 84.75 97 ARG A N 1
ATOM 803 C CA . ARG A 1 97 ? -22.818 6.673 21.582 1.00 84.75 97 ARG A CA 1
ATOM 804 C C . ARG A 1 97 ? -24.280 6.426 21.958 1.00 84.75 97 ARG A C 1
ATOM 806 O O . ARG A 1 97 ? -24.698 6.879 23.017 1.00 84.75 97 ARG A O 1
ATOM 813 N N . VAL A 1 98 ? -24.993 5.607 21.184 1.00 84.75 98 VAL A N 1
ATOM 814 C CA . VAL A 1 98 ? -26.399 5.244 21.446 1.00 84.75 98 VAL A CA 1
ATOM 815 C C . VAL A 1 98 ? -26.566 4.551 22.804 1.00 84.75 98 VAL A C 1
ATOM 817 O O . VAL A 1 98 ? -27.525 4.802 23.531 1.00 84.75 98 VAL A O 1
ATOM 820 N N . LEU A 1 99 ? -25.631 3.672 23.185 1.00 79.94 99 LEU A N 1
ATOM 821 C CA . LEU A 1 99 ? -25.677 3.023 24.499 1.00 79.94 99 LEU A CA 1
ATOM 822 C C . LEU A 1 99 ? -25.344 3.985 25.650 1.00 79.94 99 LEU A C 1
ATOM 824 O O . LEU A 1 99 ? -25.859 3.796 26.748 1.00 79.94 99 LEU A O 1
ATOM 828 N N . ASN A 1 100 ? -24.498 4.994 25.422 1.00 77.00 100 ASN A N 1
ATOM 829 C CA . ASN A 1 100 ? -24.201 6.027 26.412 1.00 77.00 100 ASN A CA 1
ATOM 830 C C . ASN A 1 100 ? -25.376 6.995 26.605 1.00 77.00 100 ASN A C 1
ATOM 832 O O . ASN A 1 100 ? -25.572 7.447 27.723 1.00 77.00 100 ASN A O 1
ATOM 836 N N . GLU A 1 101 ? -26.162 7.289 25.568 1.00 79.50 101 GLU A N 1
ATOM 837 C CA . GLU A 1 101 ? -27.386 8.103 25.695 1.00 79.50 101 GLU A CA 1
ATOM 838 C C . GLU A 1 101 ? -28.424 7.431 26.604 1.00 79.50 101 GLU A C 1
ATOM 840 O O . GLU A 1 101 ? -29.128 8.098 27.352 1.00 79.50 101 GLU A O 1
ATOM 845 N N . LYS A 1 102 ? -28.480 6.094 26.592 1.00 73.12 102 LYS A N 1
ATOM 846 C CA . LYS A 1 102 ? -29.343 5.289 27.474 1.00 73.12 102 LYS A CA 1
ATOM 847 C C . LYS A 1 102 ? -28.653 4.878 28.776 1.00 73.12 102 LYS A C 1
ATOM 849 O O . LYS A 1 102 ? -29.120 3.958 29.451 1.00 73.12 102 LYS A O 1
ATOM 854 N N . ARG A 1 103 ? -27.497 5.467 29.094 1.00 70.62 103 ARG A N 1
ATOM 855 C CA . ARG A 1 103 ? -26.707 5.059 30.252 1.00 70.62 103 ARG A CA 1
ATOM 856 C C . ARG A 1 103 ? -27.346 5.617 31.528 1.00 70.62 103 ARG A C 1
ATOM 858 O O . ARG A 1 103 ? -27.477 6.829 31.637 1.00 70.62 103 ARG A O 1
ATOM 865 N N . PRO A 1 104 ? -27.661 4.759 32.507 1.00 68.12 104 PRO A N 1
ATOM 866 C CA . PRO A 1 104 ? -28.057 5.208 33.835 1.00 68.12 104 PRO A CA 1
ATOM 867 C C . PRO A 1 104 ? -26.887 5.914 34.524 1.00 68.12 104 PRO A C 1
ATOM 869 O O . PRO A 1 104 ? -25.743 5.444 34.421 1.00 68.12 104 PRO A O 1
ATOM 872 N N . ASP A 1 105 ? -27.173 7.006 35.231 1.00 65.19 105 ASP A N 1
ATOM 873 C CA . ASP A 1 105 ? -26.188 7.689 36.065 1.00 65.19 105 ASP A CA 1
ATOM 874 C C . ASP A 1 105 ? -25.671 6.743 37.156 1.00 65.19 105 ASP A C 1
ATOM 876 O O . ASP A 1 105 ? -26.427 5.992 37.762 1.00 65.19 105 ASP A O 1
ATOM 880 N N . GLY A 1 106 ? -24.350 6.727 37.351 1.00 64.69 106 GLY A N 1
ATOM 881 C CA . GLY A 1 106 ? -23.692 5.866 38.336 1.00 64.69 106 GLY A CA 1
ATOM 882 C C . GLY A 1 106 ? -22.475 5.105 37.803 1.00 64.69 106 GLY A C 1
ATOM 883 O O . GLY A 1 106 ? -22.360 4.739 36.623 1.00 64.69 106 GLY A O 1
ATOM 884 N N . ASN A 1 107 ? -21.510 4.874 38.691 1.00 75.38 107 ASN A N 1
ATOM 885 C CA . ASN A 1 107 ? -20.357 4.021 38.426 1.00 75.38 107 ASN A CA 1
ATOM 886 C C . ASN A 1 107 ? -20.733 2.545 38.645 1.00 75.38 107 ASN A C 1
ATOM 888 O O . ASN A 1 107 ? -21.421 2.215 39.604 1.00 75.38 107 ASN A O 1
ATOM 892 N N . LEU A 1 108 ? -20.204 1.634 37.825 1.00 77.31 108 LEU A N 1
ATOM 893 C CA . LEU A 1 108 ? -20.491 0.193 37.898 1.00 77.31 108 LEU A CA 1
ATOM 894 C C . LEU A 1 108 ? -20.186 -0.390 39.290 1.00 77.31 108 LEU A C 1
ATOM 896 O O . LEU A 1 108 ? -20.882 -1.278 39.764 1.00 77.31 108 LEU A O 1
ATOM 900 N N . ARG A 1 109 ? -19.163 0.150 39.966 1.00 81.44 109 ARG A N 1
ATOM 901 C CA . ARG A 1 109 ? -18.768 -0.238 41.332 1.00 81.44 109 ARG A CA 1
ATOM 902 C C . ARG A 1 109 ? -19.654 0.365 42.432 1.00 81.44 109 ARG A C 1
ATOM 904 O O . ARG A 1 109 ? -19.602 -0.113 43.558 1.00 81.44 109 ARG A O 1
ATOM 911 N N . GLN A 1 110 ? -20.371 1.449 42.145 1.00 83.56 110 GLN A N 1
ATOM 912 C CA . GLN A 1 110 ? -21.332 2.045 43.079 1.00 83.56 110 GLN A CA 1
ATOM 913 C C . GLN A 1 110 ? -22.642 1.263 43.020 1.00 83.56 110 GLN A C 1
ATOM 915 O O . GLN A 1 110 ? -23.023 0.698 44.031 1.00 83.56 110 GLN A O 1
ATOM 920 N N . VAL A 1 111 ? -23.196 1.063 41.819 1.00 83.88 111 VAL A N 1
ATOM 921 C CA . VAL A 1 111 ? -24.416 0.260 41.600 1.00 83.88 111 VAL A CA 1
ATOM 922 C C . VAL A 1 111 ? -24.276 -1.162 42.160 1.00 83.88 111 VAL A C 1
ATOM 924 O O . VAL A 1 111 ? -25.193 -1.679 42.781 1.00 83.88 111 VAL A O 1
ATOM 927 N N . ALA A 1 112 ? -23.112 -1.801 41.983 1.00 84.19 112 ALA A N 1
ATOM 928 C CA . ALA A 1 112 ? -22.868 -3.131 42.548 1.00 84.19 112 ALA A CA 1
ATOM 929 C C . ALA A 1 112 ? -22.849 -3.146 44.087 1.00 84.19 112 ALA A C 1
ATOM 931 O O . ALA A 1 112 ? -23.322 -4.109 44.675 1.00 84.19 112 ALA A O 1
ATOM 932 N N . ARG A 1 113 ? -22.310 -2.092 44.718 1.00 87.62 113 ARG A N 1
ATOM 933 C CA . ARG A 1 113 ? -22.299 -1.961 46.181 1.00 87.62 113 ARG A CA 1
ATOM 934 C C . ARG A 1 113 ? -23.686 -1.655 46.725 1.00 87.62 113 ARG A C 1
ATOM 936 O O . ARG A 1 113 ? -24.074 -2.256 47.704 1.00 87.62 113 ARG A O 1
ATOM 943 N N . GLU A 1 114 ? -24.449 -0.803 46.049 1.00 86.69 114 GLU A N 1
ATOM 944 C CA . GLU A 1 114 ? -25.834 -0.507 46.433 1.00 86.69 114 GLU A CA 1
ATOM 945 C C . GLU A 1 114 ? -26.714 -1.764 46.404 1.00 86.69 114 GLU A C 1
ATOM 947 O O . GLU A 1 114 ? -27.507 -1.967 47.315 1.00 86.69 114 GLU A O 1
ATOM 952 N N . ILE A 1 115 ? -26.540 -2.646 45.410 1.00 87.31 115 ILE A N 1
ATOM 953 C CA . ILE A 1 115 ? -27.230 -3.948 45.385 1.00 87.31 115 ILE A CA 1
ATOM 954 C C . ILE A 1 115 ? -26.826 -4.805 46.593 1.00 87.31 115 ILE A C 1
ATOM 956 O O . ILE A 1 115 ? -27.696 -5.370 47.246 1.00 87.31 115 ILE A O 1
ATOM 960 N N . GLU A 1 116 ? -25.528 -4.893 46.896 1.00 90.75 116 GLU A N 1
ATOM 961 C CA . GLU A 1 116 ? -24.999 -5.680 48.021 1.00 90.75 116 GLU A CA 1
ATOM 962 C C . GLU A 1 116 ? -25.482 -5.141 49.379 1.00 90.75 116 GLU A C 1
ATOM 964 O O . GLU A 1 116 ? -25.896 -5.914 50.240 1.00 90.75 116 GLU A O 1
ATOM 969 N N . ASP A 1 117 ? -25.513 -3.817 49.543 1.00 91.62 117 ASP A N 1
ATOM 970 C CA . ASP A 1 117 ? -25.991 -3.145 50.752 1.00 91.62 117 ASP A CA 1
ATOM 971 C C . ASP A 1 117 ? -27.501 -3.371 50.964 1.00 91.62 117 ASP A C 1
ATOM 973 O O . ASP A 1 117 ? -27.942 -3.614 52.092 1.00 91.62 117 ASP A O 1
ATOM 977 N N . ILE A 1 118 ? -28.308 -3.318 49.893 1.00 89.06 118 ILE A N 1
ATOM 978 C CA . ILE A 1 118 ? -29.752 -3.595 49.964 1.00 89.06 118 ILE A CA 1
ATOM 979 C C . ILE A 1 118 ? -30.002 -5.076 50.272 1.00 89.06 118 ILE A C 1
ATOM 981 O O . ILE A 1 118 ? -30.827 -5.379 51.133 1.00 89.06 118 ILE A O 1
ATOM 985 N N . ASP A 1 119 ? -29.279 -5.991 49.625 1.00 88.50 119 ASP A N 1
ATOM 986 C CA . ASP A 1 119 ? -29.410 -7.435 49.854 1.00 88.50 119 ASP A CA 1
ATOM 987 C C . ASP A 1 119 ? -29.026 -7.806 51.297 1.00 88.50 119 ASP A C 1
ATOM 989 O O . ASP A 1 119 ? -29.763 -8.508 51.992 1.00 88.50 119 ASP A O 1
ATOM 993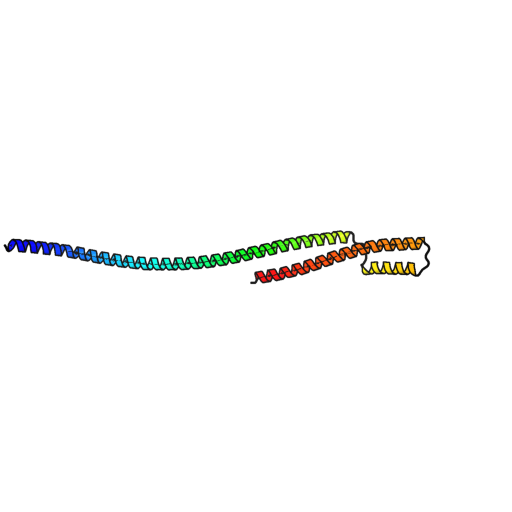 N N . TRP A 1 120 ? -27.943 -7.219 51.819 1.00 91.00 120 TRP A N 1
ATOM 994 C CA . TRP A 1 120 ? -27.569 -7.349 53.228 1.00 91.00 120 TRP A CA 1
ATOM 995 C C . TRP A 1 120 ? -28.664 -6.827 54.164 1.00 91.00 120 TRP A C 1
ATOM 997 O O . TRP A 1 120 ? -28.969 -7.459 55.179 1.00 91.00 120 TRP A O 1
ATOM 1007 N N . LYS A 1 121 ? -29.283 -5.685 53.835 1.00 89.00 121 LYS A N 1
ATOM 1008 C CA . LYS A 1 121 ? -30.360 -5.091 54.638 1.00 89.00 121 LYS A CA 1
ATOM 1009 C C . LYS A 1 121 ? -31.592 -5.995 54.701 1.00 89.00 121 LYS A C 1
ATOM 1011 O O . LYS A 1 121 ? -32.163 -6.103 55.785 1.00 89.00 121 LYS A O 1
ATOM 1016 N N . ILE A 1 122 ? -31.959 -6.636 53.588 1.00 86.88 122 ILE A N 1
ATOM 1017 C CA . ILE A 1 122 ? -33.048 -7.626 53.507 1.00 86.88 122 ILE A CA 1
ATOM 1018 C C . ILE A 1 122 ? -32.706 -8.873 54.337 1.00 86.88 122 ILE A C 1
ATOM 1020 O O . ILE A 1 122 ? -33.554 -9.388 55.052 1.00 86.88 122 ILE A O 1
ATOM 1024 N N . GLN A 1 123 ? -31.458 -9.346 54.292 1.00 85.25 123 GLN A N 1
ATOM 1025 C CA . GLN A 1 123 ? -31.043 -10.552 55.022 1.00 85.25 123 GLN A CA 1
ATOM 1026 C C . GLN A 1 123 ? -30.930 -10.345 56.541 1.00 85.25 123 GLN A C 1
ATOM 1028 O O . GLN A 1 123 ? -31.163 -11.278 57.308 1.00 85.25 123 GLN A O 1
ATOM 1033 N N . THR A 1 124 ? -30.526 -9.151 56.986 1.00 87.44 124 THR A N 1
ATOM 1034 C CA . THR A 1 124 ? -30.211 -8.884 58.402 1.00 87.44 124 THR A CA 1
ATOM 1035 C C . THR A 1 124 ? -31.327 -8.214 59.195 1.00 87.44 124 THR A C 1
ATOM 1037 O O . THR A 1 124 ? -31.306 -8.294 60.423 1.00 87.44 124 THR A O 1
ATOM 1040 N N . ASN A 1 125 ? -32.306 -7.583 58.541 1.00 83.38 125 ASN A N 1
ATOM 1041 C CA . ASN A 1 125 ? -33.414 -6.915 59.222 1.00 83.38 125 ASN A CA 1
ATOM 1042 C C . ASN A 1 125 ? -34.736 -7.613 58.917 1.00 83.38 125 ASN A C 1
ATOM 1044 O O . ASN A 1 125 ? -35.042 -7.892 57.766 1.00 83.38 125 ASN A O 1
ATOM 1048 N N . SER A 1 126 ? -35.550 -7.826 59.950 1.00 77.62 126 SER A N 1
ATOM 1049 C CA . SER A 1 126 ? -36.926 -8.297 59.782 1.00 77.62 126 SER A CA 1
ATOM 1050 C C . SER A 1 126 ? -37.802 -7.108 59.378 1.00 77.62 126 SER A C 1
ATOM 1052 O O . SER A 1 126 ? -38.192 -6.303 60.229 1.00 77.62 126 SER A O 1
ATOM 1054 N N . LEU A 1 127 ? -38.015 -6.938 58.073 1.00 80.44 127 LEU A N 1
ATOM 1055 C CA . LEU A 1 127 ? -38.757 -5.821 57.490 1.00 80.44 127 LEU A CA 1
ATOM 1056 C C . LEU A 1 127 ? -40.221 -6.219 57.214 1.00 80.44 127 LEU A C 1
ATOM 1058 O O . LEU A 1 127 ? -40.535 -7.396 57.037 1.00 80.44 127 LEU A O 1
ATOM 1062 N N . PRO A 1 128 ? -41.160 -5.260 57.168 1.00 85.88 128 PRO A N 1
ATOM 1063 C CA . PRO A 1 128 ? -42.509 -5.528 56.688 1.00 85.88 128 PRO A CA 1
ATOM 1064 C C . PRO A 1 128 ? -42.485 -5.914 55.202 1.00 85.88 128 PRO A C 1
ATOM 1066 O O . PRO A 1 128 ? -41.773 -5.298 54.414 1.00 85.88 128 PRO A O 1
ATOM 1069 N N . VAL A 1 129 ? -43.365 -6.833 54.792 1.00 83.81 129 VAL A N 1
ATOM 1070 C CA . VAL A 1 129 ? -43.459 -7.353 53.407 1.00 83.81 129 VAL A CA 1
ATOM 1071 C C . VAL A 1 129 ? -43.495 -6.253 52.334 1.00 83.81 129 VAL A C 1
ATOM 1073 O O . VAL A 1 129 ? -42.938 -6.421 51.256 1.00 83.81 129 VAL A O 1
ATOM 1076 N N . LYS A 1 130 ? -44.133 -5.108 52.617 1.00 86.75 130 LYS A N 1
ATOM 1077 C CA . LYS A 1 130 ? -44.176 -3.970 51.681 1.00 86.75 130 LYS A CA 1
ATOM 1078 C C . LYS A 1 130 ? -42.804 -3.329 51.460 1.00 86.75 130 LYS A C 1
ATOM 1080 O O . LYS A 1 130 ? -42.468 -3.007 50.330 1.00 86.75 130 LYS A O 1
ATOM 1085 N N . GLU A 1 131 ? -42.025 -3.152 52.527 1.00 84.38 131 GLU A N 1
ATOM 1086 C CA . GLU A 1 131 ? -40.689 -2.556 52.438 1.00 84.38 131 GLU A CA 1
ATOM 1087 C C . GLU A 1 131 ? -39.706 -3.513 51.759 1.00 84.38 131 GLU A C 1
ATOM 1089 O O . GLU A 1 131 ? -38.861 -3.074 50.984 1.00 84.38 131 GLU A O 1
ATOM 1094 N N . GLU A 1 132 ? -39.842 -4.823 51.988 1.00 81.62 132 GLU A N 1
ATOM 1095 C CA . GLU A 1 132 ? -39.072 -5.830 51.252 1.00 81.62 132 GLU A CA 1
ATOM 1096 C C . GLU A 1 132 ? -39.382 -5.799 49.752 1.00 81.62 132 GLU A C 1
ATOM 1098 O O . GLU A 1 132 ? -38.457 -5.797 48.943 1.00 81.62 132 GLU A O 1
ATOM 1103 N N . ASP A 1 133 ? -40.659 -5.716 49.363 1.00 87.44 133 ASP A N 1
ATOM 1104 C CA . ASP A 1 133 ? -41.053 -5.674 47.949 1.00 87.44 133 ASP A CA 1
ATOM 1105 C C . ASP A 1 133 ? -40.534 -4.401 47.249 1.00 87.44 133 ASP A C 1
ATOM 1107 O O . ASP A 1 133 ? -40.040 -4.454 46.118 1.00 87.44 133 ASP A O 1
ATOM 1111 N N . ASP A 1 134 ? -40.537 -3.258 47.944 1.00 89.56 134 ASP A N 1
ATOM 1112 C CA . ASP A 1 134 ? -39.937 -2.012 47.454 1.00 89.56 134 ASP A CA 1
ATOM 1113 C C . ASP A 1 134 ? -38.416 -2.143 47.248 1.00 89.56 134 ASP A C 1
ATOM 1115 O O . ASP A 1 134 ? -37.894 -1.751 46.197 1.00 89.56 134 ASP A O 1
ATOM 1119 N N . LEU A 1 135 ? -37.695 -2.738 48.207 1.00 87.19 135 LEU A N 1
ATOM 1120 C CA . LEU A 1 135 ? -36.249 -2.979 48.101 1.00 87.19 135 LEU A CA 1
ATOM 1121 C C . LEU A 1 135 ? -35.913 -3.978 46.981 1.00 87.19 135 LEU A C 1
ATOM 1123 O O . LEU A 1 135 ? -34.962 -3.769 46.225 1.00 87.19 135 LEU A O 1
ATOM 1127 N N . VAL A 1 136 ? -36.724 -5.023 46.800 1.00 86.56 136 VAL A N 1
ATOM 1128 C CA . VAL A 1 136 ? -36.582 -5.988 45.697 1.00 86.56 136 VAL A CA 1
ATOM 1129 C C . VAL A 1 136 ? -36.805 -5.311 44.343 1.00 86.56 136 VAL A C 1
ATOM 1131 O O . VAL A 1 136 ? -36.069 -5.565 43.383 1.00 86.56 136 VAL A O 1
ATOM 1134 N N . ASN A 1 137 ? -37.780 -4.408 44.239 1.00 88.19 137 ASN A N 1
ATOM 1135 C CA . ASN A 1 137 ? -38.007 -3.636 43.019 1.00 88.19 137 ASN A CA 1
ATOM 1136 C C . ASN A 1 137 ? -36.848 -2.668 42.721 1.00 88.19 137 ASN A C 1
ATOM 1138 O O . ASN A 1 137 ? -36.472 -2.517 41.554 1.00 88.19 137 ASN A O 1
ATOM 1142 N N . GLN A 1 138 ? -36.227 -2.078 43.747 1.00 86.88 138 GLN A N 1
ATOM 1143 C CA . GLN A 1 138 ? -35.004 -1.281 43.596 1.00 86.88 138 GLN A CA 1
ATOM 1144 C C . GLN A 1 138 ? -33.824 -2.127 43.097 1.00 86.88 138 GLN A C 1
ATOM 1146 O O . GLN A 1 138 ? -33.157 -1.725 42.140 1.00 86.88 138 GLN A O 1
ATOM 1151 N N . ILE A 1 139 ? -33.609 -3.325 43.659 1.00 86.69 139 ILE A N 1
ATOM 1152 C CA . ILE A 1 139 ? -32.581 -4.264 43.178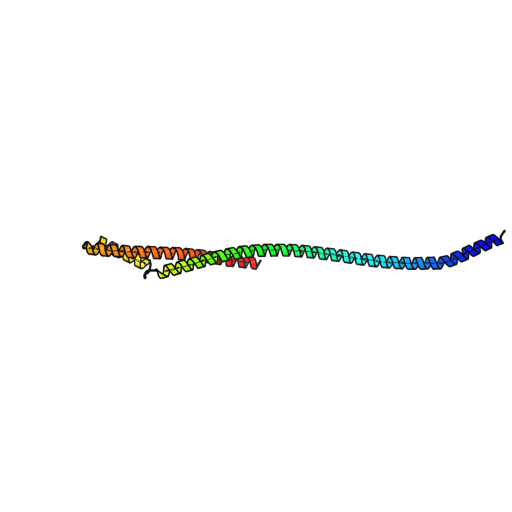 1.00 86.69 139 ILE A CA 1
ATOM 1153 C C . ILE A 1 139 ? -32.801 -4.579 41.698 1.00 86.69 139 ILE A C 1
ATOM 1155 O O . ILE A 1 139 ? -31.872 -4.434 40.905 1.00 86.69 139 ILE A O 1
ATOM 1159 N N . ARG A 1 140 ? -34.031 -4.925 41.286 1.00 87.12 140 ARG A N 1
ATOM 1160 C CA . ARG A 1 140 ? -34.341 -5.217 39.874 1.00 87.12 140 ARG A CA 1
ATOM 1161 C C . ARG A 1 140 ? -33.943 -4.066 38.955 1.00 87.12 140 ARG A C 1
ATOM 1163 O O . ARG A 1 140 ? -33.330 -4.296 37.913 1.00 87.12 140 ARG A O 1
ATOM 1170 N N . GLN A 1 141 ? -34.252 -2.826 39.338 1.00 86.44 141 GLN A N 1
ATOM 1171 C CA . GLN A 1 141 ? -33.863 -1.646 38.564 1.00 86.44 141 GLN A CA 1
ATOM 1172 C C . GLN A 1 141 ? -32.336 -1.528 38.457 1.00 86.44 141 GLN A C 1
ATOM 1174 O O . GLN A 1 141 ? -31.820 -1.453 37.335 1.00 86.44 141 GLN A O 1
ATOM 1179 N N . LEU A 1 142 ? -31.616 -1.593 39.583 1.00 85.75 142 LEU A N 1
ATOM 1180 C CA . LEU A 1 142 ? -30.149 -1.526 39.639 1.00 85.75 142 LEU A CA 1
ATOM 1181 C C . LEU A 1 142 ? -29.479 -2.657 38.836 1.00 85.75 142 LEU A C 1
ATOM 1183 O O . LEU A 1 142 ? -28.496 -2.427 38.127 1.00 85.75 142 LEU A O 1
ATOM 1187 N N . GLU A 1 143 ? -30.040 -3.866 38.844 1.00 84.19 143 GLU A N 1
ATOM 1188 C CA . GLU A 1 143 ? -29.569 -4.990 38.031 1.00 84.19 143 GLU A CA 1
ATOM 1189 C C . GLU A 1 143 ? -29.699 -4.710 36.529 1.00 84.19 143 GLU A C 1
ATOM 1191 O O . GLU A 1 143 ? -28.740 -4.916 35.771 1.00 84.19 143 GLU A O 1
ATOM 1196 N N . THR A 1 144 ? -30.842 -4.177 36.077 1.00 85.56 144 THR A N 1
ATOM 1197 C CA . THR A 1 144 ? -31.006 -3.747 34.675 1.00 85.56 144 THR A CA 1
ATOM 1198 C C . THR A 1 144 ? -29.952 -2.717 34.278 1.00 85.56 144 THR A C 1
ATOM 1200 O O . THR A 1 144 ? -29.344 -2.826 33.206 1.00 85.56 144 THR A O 1
ATOM 1203 N N . GLN A 1 145 ? -29.688 -1.741 35.151 1.00 83.12 145 GLN A N 1
ATOM 1204 C CA . GLN A 1 145 ? -28.661 -0.725 34.927 1.00 83.12 145 GLN A CA 1
ATOM 1205 C C . GLN A 1 145 ? -27.267 -1.357 34.799 1.00 83.12 145 GLN A C 1
ATOM 1207 O O . GLN A 1 145 ? -26.508 -1.050 33.871 1.00 83.12 145 GLN A O 1
ATOM 1212 N N . LEU A 1 146 ? -26.946 -2.309 35.673 1.00 84.38 146 LEU A N 1
ATOM 1213 C CA . LEU A 1 146 ? -25.669 -3.013 35.698 1.00 84.38 146 LEU A CA 1
ATOM 1214 C C . LEU A 1 146 ? -25.442 -3.858 34.432 1.00 84.38 146 LEU A C 1
ATOM 1216 O O . LEU A 1 146 ? -24.329 -3.890 33.893 1.00 84.38 146 LEU A O 1
ATOM 1220 N N . VAL A 1 147 ? -26.489 -4.495 33.896 1.00 85.50 147 VAL A N 1
ATOM 1221 C CA . VAL A 1 147 ? -26.431 -5.229 32.619 1.00 85.50 147 VAL A CA 1
ATOM 1222 C C . VAL A 1 147 ? -26.097 -4.291 31.456 1.00 85.50 147 VAL A C 1
ATOM 1224 O O . VAL A 1 147 ? -25.224 -4.614 30.638 1.00 85.50 147 VAL A O 1
ATOM 1227 N N . VAL A 1 148 ? -26.733 -3.118 31.383 1.00 82.12 148 VAL A N 1
ATOM 1228 C CA . VAL A 1 148 ? -26.457 -2.109 30.345 1.00 82.12 148 VAL A CA 1
ATOM 1229 C C . VAL A 1 148 ? -25.012 -1.610 30.443 1.00 82.12 148 VAL A C 1
ATOM 1231 O O . VAL A 1 148 ? -24.287 -1.611 29.443 1.00 82.12 148 VAL A O 1
ATOM 1234 N N . GLN A 1 149 ? -24.536 -1.279 31.645 1.00 81.81 149 GLN A N 1
ATOM 1235 C CA . GLN A 1 149 ? -23.161 -0.816 31.849 1.00 81.81 149 GLN A CA 1
ATOM 1236 C C . GLN A 1 149 ? -22.112 -1.894 31.515 1.00 81.81 149 GLN A C 1
ATOM 1238 O O . GLN A 1 149 ? -21.093 -1.598 30.878 1.00 81.81 149 GLN A O 1
ATOM 1243 N N . LYS A 1 150 ? -22.368 -3.165 31.859 1.00 85.25 150 LYS A N 1
ATOM 1244 C CA . LYS A 1 150 ? -21.519 -4.303 31.458 1.00 85.25 150 LYS A CA 1
ATOM 1245 C C . LYS A 1 150 ? -21.443 -4.440 29.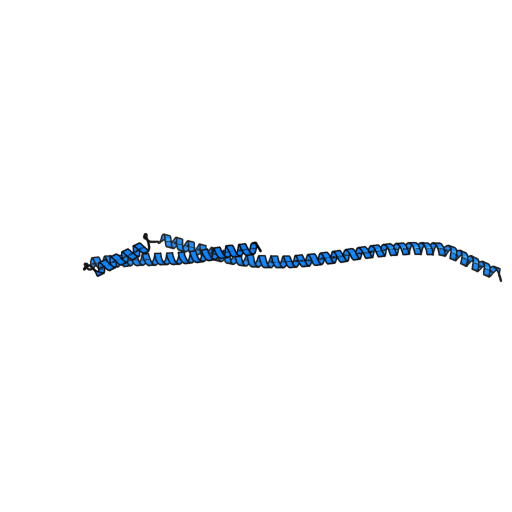933 1.00 85.25 150 LYS A C 1
ATOM 1247 O O . LYS A 1 150 ? -20.354 -4.667 29.399 1.00 85.25 150 LYS A O 1
ATOM 1252 N N . ARG A 1 151 ? -22.563 -4.273 29.217 1.00 84.38 151 ARG A N 1
ATOM 1253 C CA . ARG A 1 151 ? -22.589 -4.286 27.741 1.00 84.38 151 ARG A CA 1
ATOM 1254 C C . ARG A 1 151 ? -21.745 -3.150 27.161 1.00 84.38 151 ARG A C 1
ATOM 1256 O O . ARG A 1 151 ? -20.897 -3.419 26.314 1.00 84.38 151 ARG A O 1
ATOM 1263 N N . ILE A 1 152 ? -21.885 -1.923 27.669 1.00 84.00 152 ILE A N 1
ATOM 1264 C CA . ILE A 1 152 ? -21.063 -0.770 27.250 1.00 84.00 152 ILE A CA 1
ATOM 1265 C C . ILE A 1 152 ? -19.570 -1.060 27.437 1.00 84.00 152 ILE A C 1
ATOM 1267 O O . ILE A 1 152 ? -18.779 -0.827 26.522 1.00 84.00 152 ILE A O 1
ATOM 1271 N N . LYS A 1 153 ? -19.175 -1.610 28.594 1.00 86.06 153 LYS A N 1
ATOM 1272 C CA . LYS A 1 153 ? -17.777 -1.973 28.871 1.00 86.06 153 LYS A CA 1
ATOM 1273 C C . LYS A 1 153 ? -17.244 -2.998 27.865 1.00 86.06 153 LYS A C 1
ATOM 1275 O O . LYS A 1 153 ? -16.152 -2.808 27.340 1.00 86.06 153 LYS A O 1
ATOM 1280 N N . LYS A 1 154 ? -18.023 -4.036 27.536 1.00 87.94 154 LYS A N 1
ATOM 1281 C CA . LYS A 1 154 ? -17.640 -5.032 26.516 1.00 87.94 154 LYS A CA 1
ATOM 1282 C C . LYS A 1 154 ? -17.410 -4.389 25.145 1.00 87.94 154 LYS A C 1
ATOM 1284 O O . LYS A 1 154 ? -16.398 -4.676 24.511 1.00 87.94 154 LYS A O 1
ATOM 1289 N N . VAL A 1 155 ? -18.300 -3.497 24.698 1.00 85.06 155 VAL A N 1
ATOM 1290 C CA . VAL A 1 155 ? -18.135 -2.807 23.403 1.00 85.06 155 VAL A CA 1
ATOM 1291 C C . VAL A 1 155 ? -16.922 -1.869 23.425 1.00 85.06 155 VAL A C 1
ATOM 1293 O O . VAL A 1 155 ? -16.164 -1.843 22.459 1.00 85.06 155 VAL A O 1
ATOM 1296 N N . LYS A 1 156 ? -16.677 -1.157 24.535 1.00 85.56 156 LYS A N 1
ATOM 1297 C CA . LYS A 1 156 ? -15.481 -0.312 24.711 1.00 85.56 156 LYS A CA 1
ATOM 1298 C C . LYS A 1 156 ? -14.179 -1.114 24.672 1.00 85.56 156 LYS A C 1
ATOM 1300 O O . LYS A 1 156 ? -13.242 -0.680 24.009 1.00 85.56 156 LYS A O 1
ATOM 1305 N N . ASN A 1 157 ? -14.127 -2.278 25.319 1.00 88.44 157 ASN A N 1
ATOM 1306 C CA . ASN A 1 157 ? -12.959 -3.163 25.261 1.00 88.44 157 ASN A CA 1
ATOM 1307 C C . ASN A 1 157 ? -12.706 -3.643 23.829 1.00 88.44 157 ASN A C 1
ATOM 1309 O O . ASN A 1 157 ? -11.596 -3.514 23.326 1.00 88.44 157 ASN A O 1
ATOM 1313 N N . LYS A 1 158 ? -13.761 -4.077 23.131 1.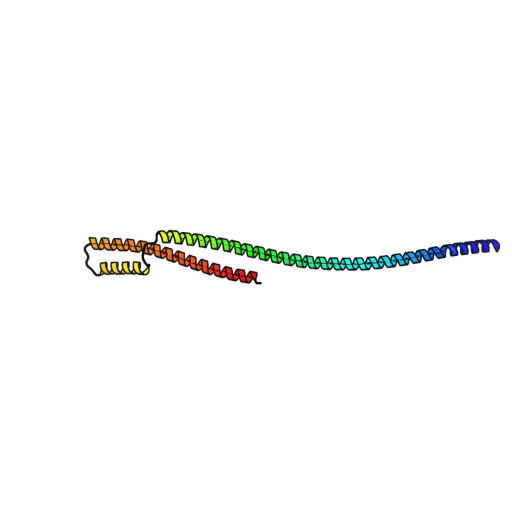00 87.38 158 LYS A N 1
ATOM 1314 C CA . LYS A 1 158 ? -13.663 -4.515 21.733 1.00 87.38 158 LYS A CA 1
ATOM 1315 C C . LYS A 1 158 ? -13.207 -3.388 20.795 1.00 87.38 158 LYS A C 1
ATOM 1317 O O . LYS A 1 158 ? -12.451 -3.616 19.856 1.00 87.38 158 LYS A O 1
ATOM 1322 N N . LEU A 1 159 ? -13.645 -2.152 21.057 1.00 86.75 159 LEU A N 1
ATOM 1323 C CA . LEU A 1 159 ? -13.169 -0.959 20.353 1.00 86.75 159 LEU A CA 1
ATOM 1324 C C . LEU A 1 159 ? -11.686 -0.680 20.646 1.00 86.75 159 LEU A C 1
ATOM 1326 O O . LEU A 1 159 ? -10.951 -0.288 19.741 1.00 86.75 159 LEU A O 1
ATOM 1330 N N . PHE A 1 160 ? -11.250 -0.856 21.895 1.00 85.75 160 PHE A N 1
ATOM 1331 C CA . PHE A 1 160 ? -9.852 -0.685 22.282 1.00 85.75 160 PHE A CA 1
ATOM 1332 C C . PHE A 1 160 ? -8.953 -1.702 21.571 1.00 85.75 160 PHE A C 1
ATOM 1334 O O . PHE A 1 160 ? -7.998 -1.283 20.924 1.00 85.75 160 PHE A O 1
ATOM 1341 N N . GLU A 1 161 ? -9.319 -2.985 21.589 1.00 87.38 161 GLU A N 1
ATOM 1342 C CA . GLU A 1 161 ? -8.625 -4.066 20.872 1.00 87.38 161 GLU A CA 1
ATOM 1343 C C . GLU A 1 161 ? -8.499 -3.755 19.370 1.00 87.38 161 GLU A C 1
ATOM 1345 O O . GLU A 1 161 ? -7.397 -3.734 18.817 1.00 87.38 161 GLU A O 1
ATOM 1350 N N . MET A 1 162 ? -9.605 -3.380 18.715 1.00 84.38 162 MET A N 1
ATOM 1351 C CA . MET A 1 162 ? -9.578 -3.005 17.296 1.00 84.38 162 MET A CA 1
ATOM 1352 C C . MET A 1 162 ? -8.714 -1.774 17.007 1.00 84.38 162 MET A C 1
ATOM 1354 O O . MET A 1 162 ? -8.051 -1.720 15.971 1.00 84.38 162 MET A O 1
ATOM 1358 N N . ARG A 1 163 ? -8.683 -0.783 17.906 1.00 82.31 163 ARG A N 1
ATOM 1359 C CA . ARG A 1 163 ? -7.800 0.386 17.764 1.00 82.31 163 ARG A CA 1
ATOM 1360 C C . ARG A 1 163 ? -6.332 0.024 17.962 1.00 82.31 163 ARG A C 1
ATOM 1362 O O . ARG A 1 163 ? -5.487 0.576 17.259 1.00 82.31 163 ARG A O 1
ATOM 1369 N N . THR A 1 164 ? -6.011 -0.870 18.897 1.00 83.69 164 THR A N 1
ATOM 1370 C CA . THR A 1 164 ? -4.635 -1.345 19.094 1.00 83.69 164 THR A CA 1
ATOM 1371 C C . THR A 1 164 ? -4.146 -2.134 17.888 1.00 83.69 164 THR A C 1
ATOM 1373 O O . THR A 1 164 ? -3.059 -1.852 17.390 1.00 83.69 164 THR A O 1
ATOM 1376 N N . GLU A 1 165 ? -4.986 -3.010 17.332 1.00 80.69 165 GLU A N 1
ATOM 1377 C CA . GLU A 1 165 ? -4.689 -3.701 16.077 1.00 80.69 165 GLU A CA 1
ATOM 1378 C C . GLU A 1 165 ? -4.462 -2.708 14.934 1.00 80.69 165 GLU A C 1
ATOM 1380 O O . GLU A 1 165 ? -3.472 -2.806 14.215 1.00 80.69 165 GLU A O 1
ATOM 1385 N N . GLN A 1 166 ? -5.348 -1.715 14.772 1.00 78.38 166 GLN A N 1
ATOM 1386 C CA . GLN A 1 166 ? -5.227 -0.707 13.715 1.00 78.38 166 GLN A CA 1
ATOM 1387 C C . GLN A 1 166 ? -3.911 0.083 13.805 1.00 78.38 166 GLN A C 1
ATOM 1389 O O . GLN A 1 166 ? -3.316 0.394 12.772 1.00 78.38 166 GLN A O 1
ATOM 1394 N N . ARG A 1 167 ? -3.442 0.401 15.019 1.00 76.75 167 ARG A N 1
ATOM 1395 C CA . ARG A 1 167 ? -2.140 1.057 15.222 1.00 76.75 167 ARG A CA 1
ATOM 1396 C C . ARG A 1 167 ? -0.977 0.166 14.774 1.00 76.75 167 ARG A C 1
ATOM 1398 O O . ARG A 1 167 ? -0.066 0.684 14.135 1.00 76.75 167 ARG A O 1
ATOM 1405 N N . GLY A 1 168 ? -1.051 -1.145 15.020 1.00 75.38 168 GLY A N 1
ATOM 1406 C CA . GLY A 1 168 ? -0.071 -2.123 14.525 1.00 75.38 168 GLY A CA 1
ATOM 1407 C C . GLY A 1 168 ? 0.016 -2.158 12.994 1.00 75.38 168 GLY A C 1
ATOM 1408 O O . GLY A 1 168 ? 1.105 -2.045 12.430 1.00 75.38 168 GLY A O 1
ATOM 1409 N N . P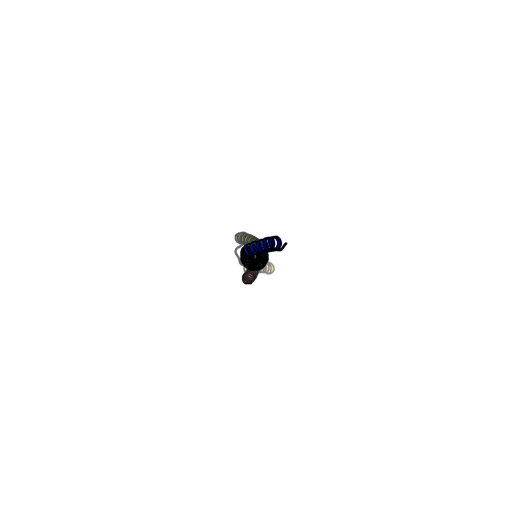HE A 1 169 ? -1.128 -2.160 12.299 1.00 69.50 169 PHE A N 1
ATOM 1410 C CA . PHE A 1 169 ? -1.146 -2.081 10.828 1.00 69.50 169 PHE A CA 1
ATOM 1411 C C . PHE A 1 169 ? -0.539 -0.778 10.293 1.00 69.50 169 PHE A C 1
ATOM 1413 O O . PHE A 1 169 ? 0.106 -0.780 9.246 1.00 69.50 169 PHE A O 1
ATOM 1420 N N . GLY A 1 170 ? -0.726 0.340 11.004 1.00 67.50 170 GLY A N 1
ATOM 1421 C CA . GLY A 1 170 ? -0.097 1.615 10.655 1.00 67.50 170 GLY A CA 1
ATOM 1422 C C . GLY A 1 170 ? 1.431 1.538 10.692 1.00 67.50 170 GLY A C 1
ATOM 1423 O O . GLY A 1 170 ? 2.090 2.002 9.761 1.00 67.50 170 GLY A O 1
ATOM 1424 N N . THR A 1 171 ? 1.994 0.895 11.720 1.00 71.88 171 THR A N 1
ATOM 1425 C CA . THR A 1 171 ? 3.445 0.689 11.821 1.00 71.88 171 THR A CA 1
ATOM 1426 C C . THR A 1 171 ? 3.977 -0.260 10.748 1.00 71.88 171 THR A C 1
ATOM 1428 O O . THR A 1 171 ? 4.983 0.052 10.113 1.00 71.88 171 THR A O 1
ATOM 1431 N N . GLU A 1 172 ? 3.275 -1.358 10.461 1.00 68.50 172 GLU A N 1
ATOM 1432 C CA . GLU A 1 172 ? 3.658 -2.308 9.408 1.00 68.50 172 GLU A CA 1
ATOM 1433 C C . GLU A 1 172 ? 3.651 -1.649 8.022 1.00 68.50 172 GLU A C 1
ATOM 1435 O O . GLU A 1 172 ? 4.639 -1.726 7.290 1.00 68.50 172 GLU A O 1
ATOM 1440 N N . ALA A 1 173 ? 2.598 -0.901 7.682 1.00 67.12 173 ALA A N 1
ATOM 1441 C CA . ALA A 1 173 ? 2.520 -0.177 6.414 1.00 67.12 173 ALA A CA 1
ATOM 1442 C C . ALA A 1 173 ? 3.658 0.848 6.255 1.00 67.12 173 ALA A C 1
ATOM 1444 O O . ALA A 1 173 ? 4.224 0.988 5.169 1.00 67.12 173 ALA A O 1
ATOM 1445 N N . GLN A 1 174 ? 4.042 1.531 7.337 1.00 66.38 174 GLN A N 1
ATOM 1446 C CA . GLN A 1 174 ? 5.141 2.495 7.312 1.00 66.38 174 GLN A CA 1
ATOM 1447 C C . GLN A 1 174 ? 6.513 1.823 7.143 1.00 66.38 174 GLN A C 1
ATOM 1449 O O . GLN A 1 174 ? 7.401 2.411 6.528 1.00 66.38 174 GLN A O 1
ATOM 1454 N N . THR A 1 175 ? 6.691 0.588 7.629 1.00 71.81 175 THR A N 1
ATOM 1455 C CA . THR A 1 175 ? 7.904 -0.198 7.344 1.00 71.81 175 THR A CA 1
ATOM 1456 C C . THR A 1 175 ? 7.974 -0.658 5.890 1.00 71.81 175 THR A C 1
ATOM 1458 O O . THR A 1 175 ? 9.048 -0.594 5.299 1.00 71.81 175 THR A O 1
ATOM 1461 N N . ILE A 1 176 ? 6.842 -1.042 5.286 1.00 67.31 176 ILE A N 1
ATOM 1462 C CA . ILE A 1 176 ? 6.773 -1.437 3.869 1.00 67.31 176 ILE A CA 1
ATOM 1463 C C . ILE A 1 176 ? 7.068 -0.243 2.956 1.00 67.31 176 ILE A C 1
ATOM 1465 O O . ILE A 1 176 ? 7.741 -0.408 1.953 1.00 67.31 176 ILE A O 1
ATOM 1469 N N . HIS A 1 177 ? 6.623 0.964 3.315 1.00 63.34 177 HIS A N 1
ATOM 1470 C CA . HIS A 1 177 ? 6.918 2.178 2.544 1.00 63.34 177 HIS A CA 1
ATOM 1471 C C . HIS A 1 177 ? 8.393 2.618 2.636 1.00 63.34 177 HIS A C 1
ATOM 1473 O O . HIS A 1 177 ? 8.874 3.358 1.780 1.00 63.34 177 HIS A O 1
ATOM 1479 N N . LYS A 1 178 ? 9.104 2.251 3.708 1.00 62.84 178 LYS A N 1
ATOM 1480 C CA . LYS A 1 178 ? 10.517 2.619 3.905 1.00 62.84 178 LYS A CA 1
ATOM 1481 C C . LYS A 1 178 ? 11.504 1.622 3.285 1.00 62.84 178 LYS A C 1
ATOM 1483 O O . LYS A 1 178 ? 12.671 1.982 3.157 1.00 62.84 178 LYS A O 1
ATOM 1488 N N . LYS A 1 179 ? 11.063 0.399 2.982 1.00 52.09 179 LYS A N 1
ATOM 1489 C CA . LYS A 1 179 ? 11.834 -0.593 2.219 1.00 52.09 179 LYS A CA 1
ATOM 1490 C C . LYS A 1 179 ? 11.724 -0.312 0.727 1.00 52.09 179 LYS A C 1
ATOM 1492 O O . LYS A 1 179 ? 12.738 -0.560 0.045 1.00 52.09 179 LYS A O 1
#

Radius of gyration: 51.52 Å; Cα contacts (8 Å, |Δi|>4): 37; chains: 1; bounding box: 100×19×154 Å

InterPro domains:
  IPR055545 Protein of unknown function DUF7121 [PF23435] (11-179)